Protein AF-A0A7H0HWE1-F1 (afdb_monomer)

Solvent-accessible surface area (backbone atoms only — not comparable to full-atom values): 22357 Å² total; per-residue (Å²): 143,83,80,84,80,86,72,74,84,94,65,80,86,86,80,68,97,61,88,77,63,96,69,80,88,82,83,83,86,75,91,77,90,67,99,77,67,93,77,53,64,74,59,78,66,38,88,87,56,52,72,67,27,40,51,49,53,56,51,57,67,62,49,65,90,87,62,83,87,44,52,72,58,48,37,76,73,43,105,48,54,53,68,56,48,50,47,25,55,47,51,32,40,75,64,45,35,32,48,76,50,80,43,73,48,98,84,78,51,74,43,81,45,76,48,75,41,93,58,40,69,64,54,76,78,41,68,79,84,70,81,79,71,79,77,76,85,79,79,86,81,81,90,82,87,88,89,87,91,88,89,85,89,88,89,87,88,85,91,88,89,86,91,91,88,87,87,90,87,88,87,88,86,86,88,85,84,89,86,82,83,83,83,82,82,86,77,85,79,73,83,73,81,69,78,82,75,71,78,78,76,72,64,44,64,47,89,71,93,48,73,66,50,39,51,54,27,38,52,50,59,66,48,42,34,79,81,38,75,80,44,69,70,53,72,68,52,41,65,68,46,17,46,30,45,26,26,38,46,76,46,69,44,48,74,66,59,51,50,46,68,69,61,58,89,69,67,94,78,77,89,53,48,68,60,52,48,50,48,47,50,46,74,68,52,74,72,79,68,81,78,79,77,79,76,79,59,56,78,41,62,14,92,81,73,66,49,79,37,69,47,66,91,93,52,60,45,72,67,55,47,54,51,53,67,71,74,110

Organism: NCBI:txid2768068

Structure (mmCIF, N/CA/C/O backbone):
data_AF-A0A7H0HWE1-F1
#
_entry.id   AF-A0A7H0HWE1-F1
#
loop_
_atom_site.group_PDB
_atom_site.id
_atom_site.type_symbol
_atom_site.label_atom_id
_atom_site.label_alt_id
_atom_site.label_comp_id
_atom_site.label_asym_id
_atom_site.label_entity_id
_atom_site.label_seq_id
_atom_site.pdbx_PDB_ins_code
_atom_site.Cartn_x
_atom_site.Cartn_y
_atom_site.Cartn_z
_atom_site.occupancy
_atom_site.B_iso_or_equiv
_atom_site.auth_seq_id
_atom_site.auth_comp_id
_atom_site.auth_asym_id
_atom_site.auth_atom_id
_atom_site.pdbx_PDB_model_num
ATOM 1 N N . MET A 1 1 ? -18.372 -24.878 -53.913 1.00 45.12 1 MET A N 1
ATOM 2 C CA . MET A 1 1 ? -17.752 -25.892 -53.042 1.00 45.12 1 MET A CA 1
ATOM 3 C C . MET A 1 1 ? -16.320 -25.451 -52.862 1.00 45.12 1 MET A C 1
ATOM 5 O O . MET A 1 1 ? -15.557 -25.679 -53.775 1.00 45.12 1 MET A O 1
ATOM 9 N N . ASP A 1 2 ? -16.026 -24.725 -51.788 1.00 48.94 2 ASP A N 1
ATOM 10 C CA . ASP A 1 2 ? -14.689 -24.636 -51.192 1.00 48.94 2 ASP A CA 1
ATOM 11 C C . ASP A 1 2 ? -14.876 -24.006 -49.812 1.00 48.94 2 ASP A C 1
ATOM 13 O O . ASP A 1 2 ? -15.217 -22.835 -49.651 1.00 48.94 2 ASP A O 1
ATOM 17 N N . THR A 1 3 ? -14.827 -24.880 -48.819 1.00 48.59 3 THR A N 1
ATOM 18 C CA . THR A 1 3 ? -15.144 -24.627 -47.419 1.00 48.59 3 THR A CA 1
ATOM 19 C C . THR A 1 3 ? -13.976 -23.875 -46.778 1.00 48.59 3 THR A C 1
ATOM 21 O O . THR A 1 3 ? -12.862 -24.400 -46.800 1.00 48.59 3 THR A O 1
ATOM 24 N N . PRO A 1 4 ? -14.162 -22.689 -46.170 1.00 52.72 4 PRO A N 1
ATOM 25 C CA . PRO A 1 4 ? -13.085 -22.069 -45.412 1.00 52.72 4 PRO A CA 1
ATOM 26 C C . PRO A 1 4 ? -12.818 -22.909 -44.156 1.00 52.72 4 PRO A C 1
ATOM 28 O O . PRO A 1 4 ? -13.676 -23.041 -43.283 1.00 52.72 4 PRO A O 1
ATOM 31 N N . GLN A 1 5 ? -11.629 -23.512 -44.084 1.00 52.38 5 GLN A N 1
ATOM 32 C CA . GLN A 1 5 ? -11.149 -24.216 -42.899 1.00 52.38 5 GLN A CA 1
ATOM 33 C C . GLN A 1 5 ? -11.100 -23.251 -41.710 1.00 52.38 5 GLN A C 1
ATOM 35 O O . GLN A 1 5 ? -10.282 -22.333 -41.655 1.00 52.38 5 GLN A O 1
ATOM 40 N N . ILE A 1 6 ? -11.975 -23.499 -40.736 1.00 57.66 6 ILE A N 1
ATOM 41 C CA . ILE A 1 6 ? -11.942 -22.908 -39.399 1.00 57.66 6 ILE A CA 1
ATOM 42 C C . ILE A 1 6 ? -10.789 -23.585 -38.649 1.00 57.66 6 ILE A C 1
ATOM 44 O O . ILE A 1 6 ? -10.972 -24.557 -37.920 1.00 57.66 6 ILE A O 1
ATOM 48 N N . SER A 1 7 ? -9.572 -23.105 -38.890 1.00 50.81 7 SER A N 1
ATOM 49 C CA . SER A 1 7 ? -8.398 -23.480 -38.106 1.00 50.81 7 SER A CA 1
ATOM 50 C C . SER A 1 7 ? -8.295 -22.552 -36.895 1.00 50.81 7 SER A C 1
ATOM 52 O O . SER A 1 7 ? -8.289 -21.332 -37.029 1.00 50.81 7 SER A O 1
ATOM 54 N N . ALA A 1 8 ? -8.280 -23.189 -35.725 1.00 46.31 8 ALA A N 1
ATOM 55 C CA . ALA A 1 8 ? -8.194 -22.688 -34.355 1.00 46.31 8 ALA A CA 1
ATOM 56 C C . ALA A 1 8 ? -7.603 -21.272 -34.127 1.00 46.31 8 ALA A C 1
ATOM 58 O O . ALA A 1 8 ? -6.622 -20.887 -34.767 1.00 46.31 8 ALA A O 1
ATOM 59 N N . PRO A 1 9 ? -8.111 -20.511 -33.133 1.00 49.03 9 PRO A N 1
ATOM 60 C CA . PRO A 1 9 ? -7.546 -19.213 -32.775 1.00 49.03 9 PRO A CA 1
ATOM 61 C C . PRO A 1 9 ? -6.074 -19.349 -32.355 1.00 49.03 9 PRO A C 1
ATOM 63 O O . PRO A 1 9 ? -5.734 -20.086 -31.433 1.00 4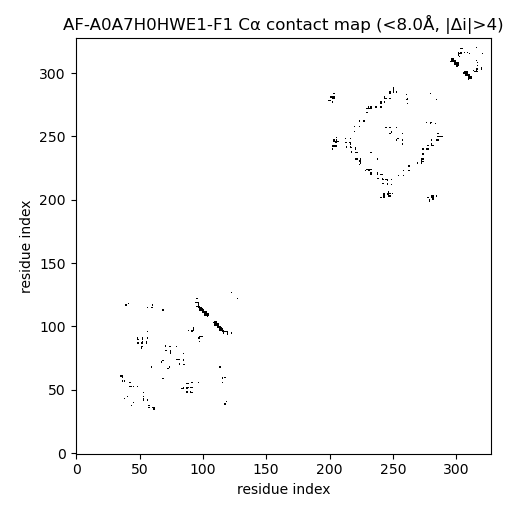9.03 9 PRO A O 1
ATOM 66 N N . SER A 1 10 ? -5.193 -18.597 -33.020 1.00 54.34 10 SER A N 1
ATOM 67 C CA . SER A 1 10 ? -3.730 -18.718 -32.913 1.00 54.34 10 SER A CA 1
ATOM 68 C C . SER A 1 10 ? -3.117 -18.268 -31.573 1.00 54.34 10 SER A C 1
ATOM 70 O O . SER A 1 10 ? -1.890 -18.242 -31.466 1.00 54.34 10 SER A O 1
ATOM 72 N N . ARG A 1 11 ? -3.891 -17.904 -30.543 1.00 49.16 11 ARG A N 1
ATOM 73 C CA . ARG A 1 11 ? -3.348 -17.568 -29.213 1.00 49.16 11 ARG A CA 1
ATOM 74 C C . ARG A 1 11 ? -4.351 -17.880 -28.106 1.00 49.16 11 ARG A C 1
ATOM 76 O O . ARG A 1 11 ? -5.432 -17.300 -28.078 1.00 49.16 11 ARG A O 1
ATOM 83 N N . ALA A 1 12 ? -3.949 -18.707 -27.142 1.00 44.78 12 ALA A N 1
ATOM 84 C CA . ALA A 1 12 ? -4.507 -18.624 -25.798 1.00 44.78 12 ALA A CA 1
ATOM 85 C C . ALA A 1 12 ? -4.135 -17.242 -25.219 1.00 44.78 12 ALA A C 1
ATOM 87 O O . ALA A 1 12 ? -2.971 -16.841 -25.334 1.00 44.78 12 ALA A O 1
ATOM 88 N N . PRO A 1 13 ? -5.074 -16.475 -24.640 1.00 46.59 13 PRO A N 1
ATOM 89 C CA . PRO A 1 13 ? -4.748 -15.205 -24.014 1.00 46.59 13 PRO A CA 1
ATOM 90 C C . PRO A 1 13 ? -4.010 -15.464 -22.698 1.00 46.59 13 PRO A C 1
ATOM 92 O O . PRO A 1 13 ? -4.596 -15.467 -21.621 1.00 46.59 13 PRO A O 1
ATOM 95 N N . SER A 1 14 ? -2.694 -15.634 -22.767 1.00 47.75 14 SER A N 1
ATOM 96 C CA . SER A 1 14 ? -1.821 -15.519 -21.600 1.00 47.75 14 SER A CA 1
ATOM 97 C C . SER A 1 14 ? -1.640 -14.035 -21.277 1.00 47.75 14 SER A C 1
ATOM 99 O O . SER A 1 14 ? -0.611 -13.435 -21.576 1.00 47.75 14 SER A O 1
ATOM 101 N N . ARG A 1 15 ? -2.674 -13.406 -20.712 1.00 49.59 15 ARG A N 1
ATOM 102 C CA . ARG A 1 15 ? -2.565 -12.099 -20.049 1.00 49.59 15 ARG A CA 1
ATOM 103 C C . ARG A 1 15 ? -2.867 -12.266 -18.567 1.00 49.59 15 ARG A C 1
ATOM 105 O O . ARG A 1 15 ? -3.893 -11.821 -18.074 1.00 49.59 15 ARG A O 1
ATOM 112 N N . VAL A 1 16 ? -1.930 -12.890 -17.865 1.00 52.09 16 VAL A N 1
ATOM 113 C CA . VAL A 1 16 ? -1.741 -12.654 -16.434 1.00 52.09 16 VAL A CA 1
ATOM 114 C C . VAL A 1 16 ? -0.273 -12.264 -16.260 1.00 52.09 16 VAL A C 1
ATOM 116 O O . VAL A 1 16 ? 0.598 -13.115 -16.442 1.00 52.09 16 VAL A O 1
ATOM 119 N N . PRO A 1 17 ? 0.042 -10.986 -15.994 1.00 46.81 17 PRO A N 1
ATOM 120 C CA . PRO A 1 17 ? 1.387 -10.585 -15.627 1.00 46.81 17 PRO A CA 1
ATOM 121 C C . PRO A 1 17 ? 1.597 -10.983 -14.166 1.00 46.81 17 PRO A C 1
ATOM 123 O O . PRO A 1 17 ? 1.181 -10.294 -13.241 1.00 46.81 17 PRO A O 1
ATOM 126 N N . GLY A 1 18 ? 2.189 -12.151 -13.963 1.00 54.19 18 GLY A N 1
ATOM 127 C CA . GLY A 1 18 ? 2.525 -12.656 -12.643 1.00 54.19 18 GLY A CA 1
ATOM 128 C C . GLY A 1 18 ? 3.202 -14.004 -12.776 1.00 54.19 18 GLY A C 1
ATOM 129 O O . GLY A 1 18 ? 2.780 -14.843 -13.569 1.00 54.19 18 GLY A O 1
ATOM 130 N N . ARG A 1 19 ? 4.283 -14.210 -12.025 1.00 50.22 19 ARG A N 1
ATOM 131 C CA . ARG A 1 19 ? 4.917 -15.518 -11.869 1.00 50.22 19 ARG A CA 1
ATOM 132 C C . ARG A 1 19 ? 3.828 -16.474 -11.380 1.00 50.22 19 ARG A C 1
ATOM 134 O O . ARG A 1 19 ? 3.399 -16.354 -10.238 1.00 50.22 19 ARG A O 1
ATOM 141 N N . VAL A 1 20 ? 3.329 -17.351 -12.251 1.00 54.62 20 VAL A N 1
ATOM 142 C CA . VAL A 1 20 ? 2.304 -18.332 -11.880 1.00 54.62 20 VAL A CA 1
ATOM 143 C C . VAL A 1 20 ? 2.974 -19.295 -10.909 1.00 54.62 20 VAL A C 1
ATOM 145 O O . VAL A 1 20 ? 3.698 -20.204 -11.310 1.00 54.62 20 VAL A O 1
ATOM 148 N N . THR A 1 21 ? 2.821 -19.043 -9.613 1.00 52.69 21 THR A N 1
ATOM 149 C CA . THR A 1 21 ? 3.137 -20.035 -8.595 1.00 52.69 21 THR A CA 1
ATOM 150 C C . THR A 1 21 ? 2.216 -21.214 -8.869 1.00 52.69 21 THR A C 1
ATOM 152 O O . THR A 1 21 ? 1.000 -21.048 -8.907 1.00 52.69 21 THR A O 1
ATOM 155 N N . ALA A 1 22 ? 2.788 -22.394 -9.117 1.00 57.69 22 ALA A N 1
ATOM 156 C CA . ALA A 1 22 ? 2.039 -23.587 -9.516 1.00 57.69 22 ALA A CA 1
ATOM 157 C C . ALA A 1 22 ? 0.960 -24.011 -8.493 1.00 57.69 22 ALA A C 1
ATOM 159 O O . ALA A 1 22 ? 0.092 -24.811 -8.823 1.00 57.69 22 ALA A O 1
ATOM 160 N N . PHE A 1 23 ? 0.990 -23.445 -7.280 1.00 62.16 23 PHE A N 1
ATOM 161 C CA . PHE A 1 23 ? 0.010 -23.616 -6.212 1.00 62.16 23 PHE A CA 1
ATOM 162 C C . PHE A 1 23 ? -0.107 -22.309 -5.407 1.00 62.16 23 PHE A C 1
ATOM 164 O O . PHE A 1 23 ? 0.892 -21.607 -5.237 1.00 62.16 23 PHE A O 1
ATOM 171 N N . GLY A 1 24 ? -1.307 -21.977 -4.916 1.00 71.94 24 GLY A N 1
ATOM 172 C CA . GLY A 1 24 ? -1.556 -20.798 -4.072 1.00 71.94 24 GLY A CA 1
ATOM 173 C C . GLY A 1 24 ? -2.849 -20.049 -4.410 1.00 71.94 24 GLY A C 1
ATOM 174 O O . GLY A 1 24 ? -3.546 -20.381 -5.368 1.00 71.94 24 GLY A O 1
ATOM 175 N N . VAL A 1 25 ? -3.178 -19.035 -3.607 1.00 76.06 25 VAL A N 1
ATOM 176 C CA . VAL A 1 25 ? -4.330 -18.152 -3.846 1.00 76.06 25 VAL A CA 1
ATOM 177 C C . VAL A 1 25 ? -3.957 -17.121 -4.910 1.00 76.06 25 VAL A C 1
ATOM 179 O O . VAL A 1 25 ? -3.015 -16.353 -4.733 1.00 76.06 25 VAL A O 1
ATOM 182 N N . VAL A 1 26 ? -4.707 -17.084 -6.012 1.00 79.75 26 VAL A N 1
ATOM 183 C CA . VAL A 1 26 ? -4.622 -15.997 -6.996 1.00 79.75 26 VAL A CA 1
ATOM 184 C C . VAL A 1 26 ? -5.611 -14.917 -6.585 1.00 79.75 26 VAL A C 1
ATOM 186 O O . VAL A 1 26 ? -6.823 -15.128 -6.614 1.00 79.75 26 VAL A O 1
ATOM 189 N N . HIS A 1 27 ? -5.098 -13.757 -6.188 1.00 75.69 27 HIS A N 1
ATOM 190 C CA . HIS A 1 27 ? -5.935 -12.622 -5.829 1.00 75.69 27 HIS A CA 1
ATOM 191 C C . HIS A 1 27 ? -6.342 -11.841 -7.080 1.00 75.69 27 HIS A C 1
ATOM 193 O O . HIS A 1 27 ? -5.500 -11.319 -7.809 1.00 75.69 27 HIS A O 1
ATOM 199 N N . VAL A 1 28 ? -7.649 -11.728 -7.310 1.00 80.94 28 VAL A N 1
ATOM 200 C CA . VAL A 1 28 ? -8.213 -10.758 -8.251 1.00 80.94 28 VAL A CA 1
ATOM 201 C C . VAL A 1 28 ? -8.646 -9.550 -7.432 1.00 80.94 28 VAL A C 1
ATOM 203 O O . VAL A 1 28 ? -9.587 -9.633 -6.647 1.00 80.94 28 VAL A O 1
ATOM 206 N N . HIS A 1 29 ? -7.925 -8.440 -7.572 1.00 80.38 29 HIS A N 1
ATOM 207 C CA . HIS A 1 29 ? -8.203 -7.222 -6.817 1.00 80.38 29 HIS A CA 1
ATOM 208 C C . HIS A 1 29 ? -9.189 -6.329 -7.575 1.00 80.38 29 HIS A C 1
ATOM 210 O O . HIS A 1 29 ? -8.951 -5.973 -8.728 1.00 80.38 29 HIS A O 1
ATOM 216 N N . ALA A 1 30 ? -10.268 -5.929 -6.904 1.00 82.00 30 ALA A N 1
ATOM 217 C CA . ALA A 1 30 ? -11.118 -4.822 -7.319 1.00 82.00 30 ALA A CA 1
ATOM 218 C C . ALA A 1 30 ? -10.878 -3.639 -6.377 1.00 82.00 30 ALA A C 1
ATOM 220 O O . ALA A 1 30 ? -10.698 -3.819 -5.171 1.00 82.00 30 ALA A O 1
ATOM 221 N N . ILE A 1 31 ? -10.858 -2.424 -6.922 1.00 82.44 31 ILE A N 1
ATOM 222 C CA . ILE A 1 31 ? -10.736 -1.220 -6.101 1.00 82.44 31 ILE A CA 1
ATOM 223 C C . ILE A 1 31 ? -12.084 -0.984 -5.420 1.00 82.44 31 ILE A C 1
ATOM 225 O O . ILE A 1 31 ? -13.088 -0.742 -6.088 1.00 82.44 31 ILE A O 1
ATOM 229 N N . HIS A 1 32 ? -12.096 -1.043 -4.092 1.00 83.81 32 HIS A N 1
ATOM 230 C CA . HIS A 1 32 ? -13.238 -0.634 -3.283 1.00 83.81 32 HIS A CA 1
ATOM 231 C C . HIS A 1 32 ? -13.068 0.835 -2.892 1.00 83.81 32 HIS A C 1
ATOM 233 O O . HIS A 1 32 ? -12.070 1.199 -2.275 1.00 83.81 32 HIS A O 1
ATOM 239 N N . THR A 1 33 ? -14.029 1.681 -3.259 1.00 85.38 33 THR A N 1
ATOM 240 C CA . THR A 1 33 ? -14.009 3.119 -2.932 1.00 85.38 33 THR A CA 1
ATOM 241 C C . THR A 1 33 ? -14.896 3.473 -1.742 1.00 85.38 33 THR A C 1
ATOM 243 O O . THR A 1 33 ? -14.721 4.528 -1.144 1.00 85.38 33 THR A O 1
ATOM 246 N N . GLU A 1 34 ? -15.830 2.597 -1.370 1.00 88.38 34 GLU A N 1
ATOM 247 C CA . GLU A 1 34 ? -16.805 2.825 -0.303 1.00 88.38 34 GLU A CA 1
ATOM 248 C C . GLU A 1 34 ? -17.045 1.544 0.506 1.00 88.38 34 GLU A C 1
ATOM 250 O O . GLU A 1 34 ? -16.809 0.438 0.017 1.00 88.38 34 GLU A O 1
ATOM 255 N N . ARG A 1 35 ? -17.554 1.700 1.739 1.00 86.25 35 ARG A N 1
ATOM 256 C CA . ARG A 1 35 ? -18.003 0.601 2.621 1.00 86.25 35 ARG A CA 1
ATOM 257 C C . ARG A 1 35 ? -16.960 -0.504 2.831 1.00 86.25 35 ARG A C 1
ATOM 259 O O . ARG A 1 35 ? -17.296 -1.686 2.850 1.00 86.25 35 ARG A O 1
ATOM 266 N N . PHE A 1 36 ? -15.706 -0.111 3.015 1.00 90.12 36 PHE A N 1
ATOM 267 C CA . PHE A 1 36 ? -14.622 -1.023 3.356 1.00 90.12 36 PHE A CA 1
ATOM 268 C C . PHE A 1 36 ? -13.945 -0.588 4.658 1.00 90.12 36 PHE A C 1
ATOM 270 O O . PHE A 1 36 ? -13.969 0.585 5.027 1.00 90.12 36 PHE A O 1
ATOM 277 N N . THR A 1 37 ? -13.329 -1.550 5.339 1.00 89.31 37 THR A N 1
ATOM 278 C CA . THR A 1 37 ? -12.516 -1.324 6.536 1.00 89.31 37 THR A CA 1
ATOM 279 C C . THR A 1 37 ? -11.102 -1.787 6.237 1.00 89.31 37 THR A C 1
ATOM 281 O O . THR A 1 37 ? -10.903 -2.882 5.710 1.00 89.31 37 THR A O 1
ATOM 284 N N . ILE A 1 38 ? -10.115 -0.952 6.557 1.00 90.38 38 ILE A N 1
ATOM 285 C CA . ILE A 1 38 ? -8.704 -1.309 6.411 1.00 90.38 38 ILE A CA 1
ATOM 286 C C . ILE A 1 38 ? -8.306 -2.142 7.624 1.00 90.38 38 ILE A C 1
ATOM 288 O O . ILE A 1 38 ? -8.315 -1.649 8.749 1.00 90.38 38 ILE A O 1
ATOM 292 N N . VAL A 1 39 ? -7.939 -3.395 7.381 1.00 91.75 39 VAL A N 1
ATOM 293 C CA . VAL A 1 39 ? -7.466 -4.322 8.410 1.00 91.75 39 VAL A CA 1
ATOM 294 C C . VAL A 1 39 ? -5.962 -4.492 8.246 1.00 91.75 39 VAL A C 1
ATOM 296 O O . VAL A 1 39 ? -5.484 -4.787 7.152 1.00 91.75 39 VAL A O 1
ATOM 299 N N . GLY A 1 40 ? -5.203 -4.299 9.323 1.00 88.50 40 GLY A N 1
ATOM 300 C CA . GLY A 1 40 ? -3.760 -4.524 9.301 1.00 88.50 40 GLY A CA 1
ATOM 301 C C . GLY A 1 40 ? -3.396 -6.010 9.338 1.00 88.50 40 GLY A C 1
ATOM 302 O O . GLY A 1 40 ? -4.084 -6.820 9.964 1.00 88.50 40 GLY A O 1
ATOM 303 N N . ASN A 1 41 ? -2.274 -6.365 8.705 1.00 92.62 41 ASN A N 1
ATOM 304 C CA . ASN A 1 41 ? -1.786 -7.747 8.664 1.00 92.62 41 ASN A CA 1
ATOM 305 C C . ASN A 1 41 ? -1.470 -8.312 10.055 1.00 92.62 41 ASN A C 1
ATOM 307 O O . ASN A 1 41 ? -1.609 -9.513 10.253 1.00 92.62 41 ASN A O 1
ATOM 311 N N . HIS A 1 42 ? -1.113 -7.461 11.023 1.00 91.31 42 HIS A N 1
ATOM 312 C CA . HIS A 1 42 ? -0.873 -7.866 12.412 1.00 91.31 42 HIS A CA 1
ATOM 313 C C . HIS A 1 42 ? -2.107 -8.504 13.057 1.00 91.31 42 HIS A C 1
ATOM 315 O O . HIS A 1 42 ? -1.963 -9.439 13.835 1.00 91.31 42 HIS A O 1
ATOM 321 N N . LEU A 1 43 ? -3.312 -8.055 12.691 1.00 92.69 43 LEU A N 1
ATOM 322 C CA . LEU A 1 43 ? -4.557 -8.689 13.116 1.00 92.69 43 LEU A CA 1
ATOM 323 C C . LEU A 1 43 ? -4.947 -9.847 12.191 1.00 92.69 43 LEU A C 1
ATOM 325 O O . LEU A 1 43 ? -5.304 -10.920 12.666 1.00 92.69 43 LEU A O 1
ATOM 329 N N . ALA A 1 44 ? -4.898 -9.635 10.872 1.00 92.88 44 ALA A N 1
ATOM 330 C CA . ALA A 1 44 ? -5.389 -10.615 9.900 1.00 92.88 44 ALA A CA 1
ATOM 331 C C . ALA A 1 44 ? -4.572 -11.920 9.874 1.00 92.88 44 ALA A C 1
ATOM 333 O O . ALA A 1 44 ? -5.103 -12.965 9.508 1.00 92.88 44 ALA A O 1
ATOM 334 N N . GLN A 1 45 ? -3.293 -11.856 10.246 1.00 92.81 45 GLN A N 1
ATOM 335 C CA . GLN A 1 45 ? -2.354 -12.981 10.238 1.00 92.81 45 GLN A CA 1
ATOM 336 C C . GLN A 1 45 ? -1.839 -13.302 11.649 1.00 92.81 45 GLN A C 1
ATOM 338 O O . GLN A 1 45 ? -0.760 -13.872 11.801 1.00 92.81 45 GLN A O 1
ATOM 343 N N . HIS A 1 46 ? -2.577 -12.904 12.689 1.00 92.69 46 HIS A N 1
ATOM 344 C CA . HIS A 1 46 ? -2.142 -13.105 14.066 1.00 92.69 46 HIS A CA 1
ATOM 345 C C . HIS A 1 46 ? -2.027 -14.600 14.398 1.00 92.69 46 HIS A C 1
ATOM 347 O O . HIS A 1 46 ? -2.996 -15.341 14.253 1.00 92.69 46 HIS A O 1
ATOM 353 N N . GLY A 1 47 ? -0.857 -15.037 14.873 1.00 92.50 47 GLY A N 1
ATOM 354 C CA . GLY A 1 47 ? -0.574 -16.459 15.111 1.00 92.50 47 GLY A CA 1
ATOM 355 C C . GLY A 1 47 ? -1.238 -17.048 16.359 1.00 92.50 47 GLY A C 1
ATOM 356 O O . GLY A 1 47 ? -1.466 -18.251 16.416 1.00 92.50 47 GLY A O 1
ATOM 357 N N . GLU A 1 48 ? -1.561 -16.211 17.348 1.00 92.62 48 GLU A N 1
ATOM 358 C CA . GLU A 1 48 ? -2.093 -16.657 18.648 1.00 92.62 48 GLU A CA 1
ATOM 359 C C . GLU A 1 48 ? -3.607 -16.428 18.804 1.00 92.62 48 GLU A C 1
ATOM 361 O O . GLU A 1 48 ? -4.210 -16.922 19.752 1.00 92.62 48 GLU A O 1
ATOM 366 N N . LEU A 1 49 ? -4.239 -15.697 17.875 1.00 94.62 49 LEU A N 1
ATOM 367 C CA . LEU A 1 49 ? -5.682 -15.451 17.919 1.00 94.62 49 LEU A CA 1
ATOM 368 C C . LEU A 1 49 ? -6.418 -16.536 17.139 1.00 94.62 49 LEU A C 1
ATOM 370 O O . LEU A 1 49 ? -5.999 -16.935 16.051 1.00 94.62 49 LEU A O 1
ATOM 374 N N . SER A 1 50 ? -7.574 -16.958 17.643 1.00 95.25 50 SER A N 1
ATOM 375 C CA . SER A 1 50 ? -8.470 -17.807 16.861 1.00 95.25 50 SER A CA 1
ATOM 376 C C . SER A 1 50 ? -9.036 -17.063 15.644 1.00 95.25 50 SER A C 1
ATOM 378 O O . SER A 1 50 ? -9.244 -15.848 15.667 1.00 95.25 50 SER A O 1
ATOM 380 N N . LEU A 1 51 ? -9.389 -17.796 14.580 1.00 94.94 51 LEU A N 1
ATOM 381 C CA . LEU A 1 51 ? -10.080 -17.212 13.418 1.00 94.94 51 LEU A CA 1
ATOM 382 C C . LEU A 1 51 ? -11.409 -16.546 13.807 1.00 94.94 51 LEU A C 1
ATOM 384 O O . LEU A 1 51 ? -11.790 -15.541 13.208 1.00 94.94 51 LEU A O 1
ATOM 388 N N . THR A 1 52 ? -12.098 -17.059 14.834 1.00 95.19 52 THR A N 1
ATOM 389 C CA . THR A 1 52 ? -13.294 -16.408 15.383 1.00 95.19 52 THR A CA 1
ATOM 390 C C . THR A 1 52 ? -12.945 -15.066 16.028 1.00 95.19 52 THR A C 1
ATOM 392 O O . THR A 1 52 ? -13.658 -14.092 15.799 1.00 95.19 52 THR A O 1
ATOM 395 N N . ALA A 1 53 ? -11.847 -14.970 16.787 1.00 95.38 53 ALA A N 1
ATOM 396 C CA . ALA A 1 53 ? -11.380 -13.702 17.349 1.00 95.38 53 ALA A CA 1
ATOM 397 C C . ALA A 1 53 ? -10.966 -12.702 16.263 1.00 95.38 53 ALA A C 1
ATOM 399 O O . ALA A 1 53 ? -11.407 -11.553 16.308 1.00 95.38 53 ALA A O 1
ATOM 400 N N . ILE A 1 54 ? -10.217 -13.138 15.246 1.00 95.75 54 ILE A N 1
ATOM 401 C CA . ILE A 1 54 ? -9.842 -12.296 14.097 1.00 95.75 54 ILE A CA 1
ATOM 402 C C . ILE A 1 54 ? -11.100 -11.794 13.377 1.00 95.75 54 ILE A C 1
ATOM 404 O O . ILE A 1 54 ? -11.252 -10.592 13.161 1.00 95.75 54 ILE A O 1
ATOM 408 N N . GLY A 1 55 ? -12.046 -12.686 13.071 1.00 95.00 55 GLY A N 1
ATOM 409 C CA . GLY A 1 55 ? -13.312 -12.329 12.428 1.00 95.00 55 GLY A CA 1
ATOM 410 C C . GLY A 1 55 ? -14.144 -11.341 13.251 1.00 95.00 55 GLY A C 1
ATOM 411 O O . GLY A 1 55 ? -14.669 -10.370 12.703 1.00 95.00 55 GLY A O 1
ATOM 412 N N . LEU A 1 56 ? -14.219 -11.530 14.573 1.00 95.38 56 LEU A N 1
ATOM 413 C CA . LEU A 1 56 ? -14.902 -10.593 15.467 1.00 95.38 56 LEU A CA 1
ATOM 414 C C . LEU A 1 56 ? -14.197 -9.237 15.531 1.00 95.38 56 LEU A C 1
ATOM 416 O O . LEU A 1 56 ? -14.877 -8.215 15.510 1.00 95.38 56 LEU A O 1
ATOM 420 N N . ALA A 1 57 ? -12.867 -9.195 15.566 1.00 94.38 57 ALA A N 1
ATOM 421 C CA . ALA A 1 57 ? -12.118 -7.942 15.566 1.00 94.38 57 ALA A CA 1
ATOM 422 C C . ALA A 1 57 ? -12.315 -7.153 14.263 1.00 94.38 57 ALA A C 1
ATOM 424 O O . ALA A 1 57 ? -12.563 -5.947 14.311 1.00 94.38 57 ALA A O 1
ATOM 425 N N . VAL A 1 58 ? -12.286 -7.832 13.111 1.00 95.19 58 VAL A N 1
ATOM 426 C CA . VAL A 1 58 ? -12.602 -7.226 11.805 1.00 95.19 58 VAL A CA 1
ATOM 427 C C . VAL A 1 58 ? -14.037 -6.707 11.786 1.00 95.19 58 VAL A C 1
ATOM 429 O O . VAL A 1 58 ? -14.286 -5.587 11.343 1.00 95.19 58 VAL A O 1
ATOM 432 N N . HIS A 1 59 ? -14.984 -7.481 12.324 1.00 94.25 59 HIS A N 1
ATOM 433 C CA . HIS A 1 59 ? -16.365 -7.033 12.424 1.00 94.25 59 HIS A CA 1
ATOM 434 C C . HIS A 1 59 ? -16.499 -5.776 13.290 1.00 94.25 59 HIS A C 1
ATOM 436 O O . HIS A 1 59 ? -17.131 -4.815 12.861 1.00 94.25 59 HIS A O 1
ATOM 442 N N . ILE A 1 60 ? -15.881 -5.754 14.472 1.00 93.38 60 ILE A N 1
ATOM 443 C CA . ILE A 1 60 ? -15.934 -4.614 15.394 1.00 93.38 60 ILE A CA 1
ATOM 444 C C . ILE A 1 60 ? -15.351 -3.352 14.742 1.00 93.38 60 ILE A C 1
ATOM 446 O O . ILE A 1 60 ? -15.962 -2.296 14.854 1.00 93.38 60 ILE A O 1
ATOM 450 N N . GLN A 1 61 ? -14.246 -3.457 13.995 1.00 92.19 61 GLN A N 1
ATOM 451 C CA . GLN A 1 61 ? -13.650 -2.320 13.272 1.00 92.19 61 GLN A CA 1
ATOM 452 C C . GLN A 1 61 ? -14.525 -1.779 12.134 1.00 92.19 61 GLN A C 1
ATOM 454 O O . GLN A 1 61 ? -14.360 -0.634 11.724 1.00 92.19 61 GLN A O 1
ATOM 459 N N . SER A 1 62 ? -15.445 -2.591 11.609 1.00 92.38 62 SER A N 1
ATOM 460 C CA . SER A 1 62 ? -16.390 -2.163 10.570 1.00 92.38 62 SER A CA 1
ATOM 461 C C . SER A 1 62 ? -17.620 -1.430 11.108 1.00 92.38 62 SER A C 1
ATOM 463 O O . SER A 1 62 ? -18.394 -0.872 10.329 1.00 92.38 62 SER A O 1
ATOM 465 N N . LEU A 1 63 ? -17.842 -1.457 12.425 1.00 92.75 63 LEU A N 1
ATOM 466 C CA . LEU A 1 63 ? -19.004 -0.834 13.046 1.00 92.75 63 LEU A CA 1
ATOM 467 C C . LEU A 1 63 ? -18.766 0.663 13.296 1.00 92.75 63 LEU A C 1
ATOM 469 O O . LEU A 1 63 ? -17.644 1.061 13.602 1.00 92.75 63 LEU A O 1
ATOM 473 N N . PRO A 1 64 ? -19.819 1.496 13.219 1.00 89.06 64 PRO A N 1
ATOM 474 C CA . PRO A 1 64 ? -19.728 2.886 13.642 1.00 89.06 64 PRO A CA 1
ATOM 475 C C . PRO A 1 64 ? -19.539 2.992 15.161 1.00 89.06 64 PRO A C 1
ATOM 477 O O . PRO A 1 64 ? -19.942 2.103 15.923 1.00 89.06 64 PRO A O 1
ATOM 480 N N . ASP A 1 65 ? -18.996 4.124 15.605 1.00 86.44 65 ASP A N 1
ATOM 481 C CA . ASP A 1 65 ? -18.85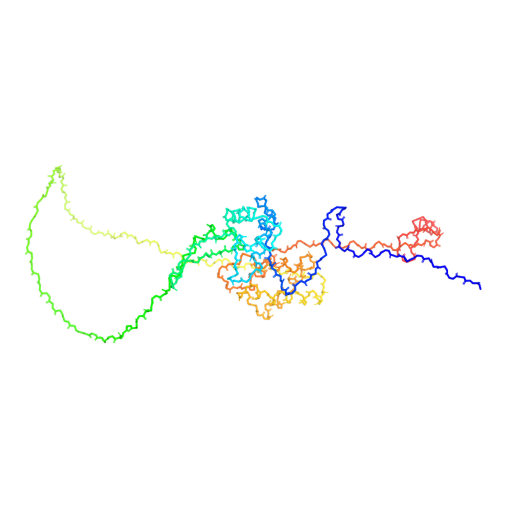0 4.432 17.025 1.00 86.44 65 ASP A CA 1
ATOM 482 C C . ASP A 1 65 ? -20.191 4.325 17.769 1.00 86.44 65 ASP A C 1
ATOM 484 O O . ASP A 1 65 ? -21.242 4.762 17.296 1.00 86.44 65 ASP A O 1
ATOM 488 N N . GLY A 1 66 ? -20.160 3.715 18.957 1.00 85.12 66 GLY A N 1
ATOM 489 C CA . GLY A 1 66 ? -21.350 3.494 19.786 1.00 85.12 66 GLY A CA 1
ATOM 490 C C . GLY A 1 66 ? -22.160 2.237 19.445 1.00 85.12 66 GLY A C 1
ATOM 491 O O . GLY A 1 66 ? -23.156 1.955 20.118 1.00 85.12 66 GLY A O 1
ATOM 492 N N . ALA A 1 67 ? -21.743 1.440 18.455 1.00 88.69 67 ALA A N 1
ATOM 493 C CA . ALA A 1 67 ? -22.372 0.152 18.184 1.00 88.69 67 ALA A CA 1
ATOM 494 C C . ALA A 1 67 ? -22.288 -0.803 19.393 1.00 88.69 67 ALA A C 1
ATOM 496 O O . ALA A 1 67 ? -21.290 -0.875 20.114 1.00 88.69 67 ALA A O 1
ATOM 497 N N . LYS A 1 68 ? -23.356 -1.579 19.617 1.00 87.38 68 LYS A N 1
ATOM 498 C CA . LYS A 1 68 ? -23.438 -2.512 20.749 1.00 87.38 68 LYS A CA 1
ATOM 499 C C . LYS A 1 68 ? -22.623 -3.776 20.475 1.00 87.38 68 LYS A C 1
ATOM 501 O O . LYS A 1 68 ? -23.086 -4.674 19.776 1.00 87.38 68 LYS A O 1
ATOM 506 N N . VAL A 1 69 ? -21.456 -3.882 21.102 1.00 88.94 69 VAL A N 1
ATOM 507 C CA . VAL A 1 69 ? -20.590 -5.071 21.050 1.00 88.94 69 VAL A CA 1
ATOM 508 C C . VAL A 1 69 ? -20.758 -5.876 22.342 1.00 88.94 69 VAL A C 1
ATOM 510 O O . VAL A 1 69 ? -20.067 -5.657 23.333 1.00 88.94 69 VAL A O 1
ATOM 513 N N . GLY A 1 70 ? -21.731 -6.789 22.356 1.00 89.81 70 GLY A N 1
ATOM 514 C CA . GLY A 1 70 ? -22.012 -7.671 23.493 1.00 89.81 70 GLY A CA 1
ATOM 515 C C . GLY A 1 70 ? -22.192 -9.120 23.052 1.00 89.81 70 GLY A C 1
ATOM 516 O O . GLY A 1 70 ? -22.568 -9.365 21.910 1.00 89.81 70 GLY A O 1
ATOM 517 N N . ILE A 1 71 ? -21.960 -10.075 23.960 1.00 92.00 71 ILE A N 1
ATOM 518 C CA . ILE A 1 71 ? -22.001 -11.519 23.650 1.00 92.00 71 ILE A CA 1
ATOM 519 C C . ILE A 1 71 ? -23.340 -11.906 23.008 1.00 92.00 71 ILE A C 1
ATOM 521 O O . ILE A 1 71 ? -23.341 -12.476 21.925 1.00 92.00 71 ILE A O 1
ATOM 525 N N . LYS A 1 72 ? -24.463 -11.502 23.619 1.00 92.00 72 LYS A N 1
ATOM 526 C CA . LYS A 1 72 ? -25.816 -11.766 23.099 1.00 92.00 72 LYS A CA 1
ATOM 527 C C . LYS A 1 72 ? -26.098 -11.082 21.757 1.00 92.00 72 LYS A C 1
ATOM 529 O O . LYS A 1 72 ? -26.784 -11.633 20.907 1.00 92.00 72 LYS A O 1
ATOM 534 N N . THR A 1 73 ? -25.579 -9.869 21.561 1.00 92.12 73 THR A N 1
ATOM 535 C CA . THR A 1 73 ? -25.756 -9.130 20.301 1.00 92.12 73 THR A CA 1
ATOM 536 C C . THR A 1 73 ? -25.005 -9.807 19.157 1.00 92.12 73 THR A C 1
ATOM 538 O O . THR A 1 73 ? -25.510 -9.883 18.042 1.00 92.12 73 THR A O 1
ATOM 541 N N . LEU A 1 74 ? -23.797 -10.304 19.433 1.00 92.50 74 LEU A N 1
ATOM 542 C CA . LEU A 1 74 ? -22.964 -10.988 18.450 1.00 92.50 74 LEU A CA 1
ATOM 543 C C . LEU A 1 74 ? -23.482 -12.406 18.164 1.00 92.50 74 LEU A C 1
ATOM 545 O O . LEU A 1 74 ? -23.526 -12.796 17.000 1.00 92.50 74 LEU A O 1
ATOM 549 N N . SER A 1 75 ? -23.938 -13.150 19.180 1.00 93.50 75 SER A N 1
ATOM 550 C CA . SER A 1 75 ? -24.492 -14.503 18.995 1.00 93.50 75 SER A CA 1
ATOM 551 C C . SER A 1 75 ? -25.804 -14.505 18.215 1.00 93.50 75 SER A C 1
ATOM 553 O O . SER A 1 75 ? -26.097 -15.464 17.514 1.00 93.50 75 SER A O 1
ATOM 555 N N . ALA A 1 76 ? -26.570 -13.413 18.269 1.00 92.44 76 ALA A N 1
ATOM 556 C CA . ALA A 1 76 ? -27.757 -13.245 17.437 1.00 92.44 76 ALA A CA 1
ATOM 557 C C . ALA A 1 76 ? -27.434 -13.035 15.944 1.00 92.44 76 ALA A C 1
ATOM 559 O O . ALA A 1 76 ? -28.306 -13.234 15.101 1.00 92.44 76 ALA A O 1
ATOM 560 N N . ARG A 1 77 ? -26.209 -12.602 15.604 1.00 90.62 77 ARG A N 1
ATOM 561 C CA . ARG A 1 77 ? -25.807 -12.249 14.230 1.00 90.62 77 ARG A CA 1
ATOM 562 C C . ARG A 1 77 ? -24.938 -13.307 13.552 1.00 90.62 77 ARG A C 1
ATOM 564 O O . ARG A 1 77 ? -25.010 -13.444 12.333 1.00 90.62 77 ARG A O 1
ATOM 571 N N . PHE A 1 78 ? -24.100 -14.009 14.307 1.00 91.06 78 PHE A N 1
ATOM 572 C CA . PHE A 1 78 ? -23.151 -14.988 13.776 1.00 91.06 78 PHE A CA 1
ATOM 573 C C . PHE A 1 78 ? -23.571 -16.418 14.126 1.00 91.06 78 PHE A C 1
ATOM 575 O O . PHE A 1 78 ? -24.129 -16.629 15.200 1.00 91.06 78 PHE A O 1
ATOM 582 N N . PRO A 1 79 ? -23.258 -17.418 13.280 1.00 91.06 79 PRO A N 1
ATOM 583 C CA . PRO A 1 79 ? -23.520 -18.831 13.563 1.00 91.06 79 PRO A CA 1
ATOM 584 C C . PRO A 1 79 ? -22.526 -19.410 14.594 1.00 91.06 79 PRO A C 1
ATOM 586 O O . PRO A 1 79 ? -22.014 -20.513 14.435 1.00 91.06 79 PRO A O 1
ATOM 589 N N . GLU A 1 80 ? -22.223 -18.656 15.651 1.00 92.38 80 GLU A N 1
ATOM 590 C CA . GLU A 1 80 ? -21.242 -18.992 16.678 1.00 92.38 80 GLU A CA 1
ATOM 591 C C . GLU A 1 80 ? -21.900 -19.027 18.059 1.00 92.38 80 GLU A C 1
ATOM 593 O O . GLU A 1 80 ? -22.771 -18.218 18.379 1.00 92.38 80 GLU A O 1
ATOM 598 N N . SER A 1 81 ? -21.471 -19.962 18.911 1.00 94.00 81 SER A N 1
ATOM 599 C CA . SER A 1 81 ? -22.024 -20.078 20.267 1.00 94.00 81 SER A CA 1
ATOM 600 C C . SER A 1 81 ? -21.646 -18.884 21.152 1.00 94.00 81 SER A C 1
ATOM 602 O O . SER A 1 81 ? -20.557 -18.319 21.022 1.00 94.00 81 SER A O 1
ATOM 604 N N . GLU A 1 82 ? -22.499 -18.553 22.131 1.00 94.69 82 GLU A N 1
ATOM 605 C CA . GLU A 1 82 ? -22.198 -17.514 23.130 1.00 94.69 82 GLU A CA 1
ATOM 606 C C . GLU A 1 82 ? -20.867 -17.772 23.847 1.00 94.69 82 GLU A C 1
ATOM 608 O O . GLU A 1 82 ? -20.088 -16.844 24.061 1.00 94.69 82 GLU A O 1
ATOM 613 N N . ALA A 1 83 ? -20.570 -19.036 24.162 1.00 94.50 83 ALA A N 1
ATOM 614 C CA . ALA A 1 83 ? -19.322 -19.435 24.803 1.00 94.50 83 ALA A CA 1
ATOM 615 C C . ALA A 1 83 ? -18.096 -19.151 23.919 1.00 94.50 83 ALA A C 1
ATOM 617 O O . ALA A 1 83 ? -17.089 -18.641 24.414 1.00 94.50 83 ALA A O 1
ATOM 618 N N . ARG A 1 84 ? -18.186 -19.429 22.611 1.00 95.38 84 ARG A N 1
ATOM 619 C CA . ARG A 1 84 ? -17.097 -19.171 21.658 1.00 95.38 84 ARG A CA 1
ATOM 620 C C . ARG A 1 84 ? -16.894 -17.679 21.422 1.00 95.38 84 ARG A C 1
ATOM 622 O O . ARG A 1 84 ? -15.758 -17.224 21.414 1.00 95.38 84 ARG A O 1
ATOM 629 N N . ILE A 1 85 ? -17.972 -16.904 21.332 1.00 94.44 85 ILE A N 1
ATOM 630 C CA . ILE A 1 85 ? -17.891 -15.439 21.254 1.00 94.44 85 ILE A CA 1
ATOM 631 C C . ILE A 1 85 ? -17.275 -14.870 22.534 1.00 94.44 85 ILE A C 1
ATOM 633 O O . ILE A 1 85 ? -16.410 -14.001 22.475 1.00 94.44 85 ILE A O 1
ATOM 637 N N . ALA A 1 86 ? -17.669 -15.375 23.704 1.00 94.75 86 ALA A N 1
ATOM 638 C CA . ALA A 1 86 ? -17.087 -14.958 24.973 1.00 94.75 86 ALA A CA 1
ATOM 639 C C . ALA A 1 86 ? -15.601 -15.332 25.092 1.00 94.75 86 ALA A C 1
ATOM 641 O O . ALA A 1 86 ? -14.847 -14.595 25.722 1.00 94.75 86 ALA A O 1
ATOM 642 N N . ALA A 1 87 ? -15.175 -16.471 24.538 1.00 96.06 87 ALA A N 1
ATOM 643 C CA . ALA A 1 87 ? -13.766 -16.861 24.456 1.00 96.06 87 ALA A CA 1
ATOM 644 C C . ALA A 1 87 ? -12.983 -15.939 23.519 1.00 96.06 87 ALA A C 1
ATOM 646 O O . ALA A 1 87 ? -12.003 -15.340 23.943 1.00 96.06 87 ALA A O 1
ATOM 647 N N . ALA A 1 88 ? -13.495 -15.715 22.313 1.00 95.50 88 ALA A N 1
ATOM 648 C CA . ALA A 1 88 ? -12.874 -14.841 21.331 1.00 95.50 88 ALA A CA 1
ATOM 649 C C . ALA A 1 88 ? -12.741 -13.389 21.831 1.00 95.50 88 ALA A C 1
ATOM 651 O O . ALA A 1 88 ? -11.698 -12.769 21.662 1.00 95.50 88 ALA A O 1
ATOM 652 N N . LEU A 1 89 ? -13.751 -12.845 22.523 1.00 94.88 89 LEU A N 1
ATOM 653 C CA . LEU A 1 89 ? -13.640 -11.518 23.147 1.00 94.88 89 LEU A CA 1
ATOM 654 C C . LEU A 1 89 ? -12.571 -11.471 24.249 1.00 94.88 89 LEU A C 1
ATOM 656 O O . LEU A 1 89 ? -11.938 -10.434 24.410 1.00 94.88 89 LEU A O 1
ATOM 660 N N . ARG A 1 90 ? -12.364 -12.566 24.994 1.00 94.94 90 ARG A N 1
ATOM 661 C CA . ARG A 1 90 ? -11.289 -12.657 25.995 1.00 94.94 90 ARG A CA 1
ATOM 662 C C . ARG A 1 90 ? -9.916 -12.717 25.336 1.00 94.94 90 ARG A C 1
ATOM 664 O O . ARG A 1 90 ? -9.028 -12.012 25.785 1.00 94.94 90 ARG A O 1
ATOM 671 N N . GLU A 1 91 ? -9.760 -13.487 24.260 1.00 95.50 91 GLU A N 1
ATOM 672 C CA . GLU A 1 91 ? -8.522 -13.514 23.466 1.00 95.50 91 GLU A CA 1
ATOM 673 C C . GLU A 1 91 ? -8.156 -12.104 22.977 1.00 95.50 91 GLU A C 1
ATOM 675 O O . GLU A 1 91 ? -7.034 -11.643 23.171 1.00 95.50 91 GLU A O 1
ATOM 680 N N . LEU A 1 92 ? -9.122 -11.363 22.426 1.00 94.81 92 LEU A N 1
ATOM 681 C CA . LEU A 1 92 ? -8.890 -9.986 21.979 1.00 94.81 92 LEU A CA 1
ATOM 682 C C . LEU A 1 92 ? -8.490 -9.037 23.116 1.00 94.81 92 LEU A C 1
ATOM 684 O O . LEU A 1 92 ? -7.723 -8.106 22.881 1.00 94.81 92 LEU A O 1
ATOM 688 N N . GLU A 1 93 ? -8.987 -9.259 24.333 1.00 94.19 93 GLU A N 1
ATOM 689 C CA . GLU A 1 93 ? -8.551 -8.516 25.520 1.00 94.19 93 GLU A CA 1
ATOM 690 C C . GLU A 1 93 ? -7.136 -8.902 25.954 1.00 94.19 93 GLU A C 1
ATOM 692 O O . GLU A 1 93 ? -6.331 -8.024 26.256 1.00 94.19 93 GLU A O 1
ATOM 697 N N . THR A 1 94 ? -6.809 -10.197 25.940 1.00 94.94 94 THR A N 1
ATOM 698 C CA . THR A 1 94 ? -5.473 -10.712 26.271 1.00 94.94 94 THR A CA 1
ATOM 699 C C . THR A 1 94 ? -4.399 -10.144 25.346 1.00 94.94 94 THR A C 1
ATOM 701 O O . THR A 1 94 ? -3.330 -9.773 25.819 1.00 94.94 94 THR A O 1
ATOM 704 N N . HIS A 1 95 ? -4.696 -10.017 24.051 1.00 92.31 95 HIS A N 1
ATOM 705 C CA . HIS A 1 95 ? -3.771 -9.464 23.054 1.00 92.31 95 HIS A CA 1
ATOM 706 C C . HIS A 1 95 ? -3.947 -7.951 22.824 1.00 92.31 95 HIS A C 1
ATOM 708 O O . HIS A 1 95 ? -3.481 -7.418 21.819 1.00 92.31 95 HIS A O 1
ATOM 714 N N . SER A 1 96 ? -4.620 -7.240 23.739 1.00 91.50 96 SER A N 1
ATOM 715 C CA . SER A 1 96 ? -4.779 -5.775 23.716 1.00 91.50 96 SER A CA 1
ATOM 716 C C . SER A 1 96 ? -5.456 -5.199 22.460 1.00 91.50 96 SER A C 1
ATOM 718 O O . SER A 1 96 ? -5.361 -4.000 22.197 1.00 91.50 96 SER A O 1
ATOM 720 N N . TYR A 1 97 ? -6.184 -6.011 21.689 1.00 91.50 97 TYR A N 1
ATOM 721 C CA . TYR A 1 97 ? -7.009 -5.544 20.567 1.00 91.50 97 TYR A CA 1
ATOM 722 C C . TYR A 1 97 ? -8.336 -4.947 21.035 1.00 91.50 97 TYR A C 1
ATOM 724 O O . TYR A 1 97 ? -8.922 -4.106 20.349 1.00 91.50 97 TYR A O 1
ATOM 732 N N . LEU A 1 98 ? -8.809 -5.360 22.210 1.00 91.44 98 LEU A N 1
ATOM 733 C CA . LEU A 1 98 ? -10.053 -4.900 22.808 1.00 91.44 98 LEU A CA 1
ATOM 734 C C . LEU A 1 98 ? -9.837 -4.554 24.282 1.00 91.44 98 LEU A C 1
ATOM 736 O O . LEU A 1 98 ? -9.116 -5.241 24.994 1.00 91.44 98 LEU A O 1
ATOM 740 N N . ARG A 1 99 ? -10.516 -3.521 24.776 1.00 89.88 99 ARG A N 1
ATOM 741 C CA . ARG A 1 99 ? -10.613 -3.232 26.209 1.00 89.88 99 ARG A CA 1
ATOM 742 C C . ARG A 1 99 ? -12.051 -2.913 26.571 1.00 89.88 99 ARG A C 1
ATOM 744 O O . ARG A 1 99 ? -12.634 -1.976 26.026 1.00 89.88 99 ARG A O 1
ATOM 751 N N . ARG A 1 100 ? -12.619 -3.656 27.520 1.00 89.75 100 ARG A N 1
ATOM 752 C CA . ARG A 1 100 ? -13.959 -3.395 28.058 1.00 89.75 100 ARG A CA 1
ATOM 753 C C . ARG A 1 100 ? -13.862 -2.920 29.500 1.00 89.75 100 ARG A C 1
ATOM 755 O O . ARG A 1 100 ? -13.175 -3.525 30.316 1.00 89.75 100 ARG A O 1
ATOM 762 N N . PHE A 1 101 ? -14.562 -1.844 29.831 1.00 85.94 101 PHE A N 1
ATOM 763 C CA . PHE A 1 101 ? -14.679 -1.361 31.206 1.00 85.94 101 PHE A CA 1
ATOM 764 C C . PHE A 1 101 ? -16.064 -0.771 31.456 1.00 85.94 101 PHE A C 1
ATOM 766 O O . PHE A 1 101 ? -16.802 -0.426 30.531 1.00 85.94 101 PHE A O 1
ATOM 773 N N . LYS A 1 102 ? -16.443 -0.702 32.732 1.00 85.12 102 LYS A N 1
ATOM 774 C CA . LYS A 1 102 ? -17.705 -0.105 33.167 1.00 85.12 102 LYS A CA 1
ATOM 775 C C . LYS A 1 102 ? -17.455 1.364 33.484 1.00 85.12 102 LYS A C 1
ATOM 777 O O . LYS A 1 102 ? -16.675 1.670 34.379 1.00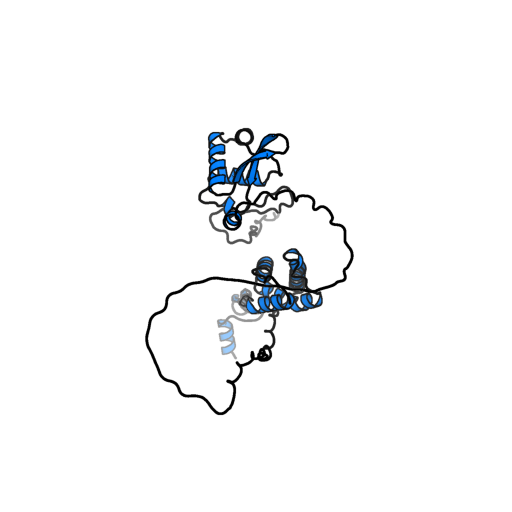 85.12 102 LYS A O 1
ATOM 782 N N . GLU A 1 103 ? -18.111 2.251 32.753 1.00 84.50 103 GLU A N 1
ATOM 783 C CA . GLU A 1 103 ? -18.045 3.695 32.958 1.00 84.50 103 GLU A CA 1
ATOM 784 C C . GLU A 1 103 ? -19.369 4.168 33.563 1.00 84.50 103 GLU A C 1
ATOM 786 O O . GLU A 1 103 ? -20.448 3.789 33.097 1.00 84.50 103 GLU A O 1
ATOM 791 N N . ARG A 1 104 ? -19.299 4.973 34.627 1.00 82.56 104 ARG A N 1
ATOM 792 C CA . ARG A 1 104 ? -20.482 5.614 35.203 1.00 82.56 104 ARG A CA 1
ATOM 793 C C . ARG A 1 104 ? -20.650 6.971 34.537 1.00 82.56 104 ARG A C 1
ATOM 795 O O . ARG A 1 104 ? -19.839 7.864 34.757 1.00 82.56 104 ARG A O 1
ATOM 802 N N . ILE A 1 105 ? -21.684 7.105 33.718 1.00 83.12 105 ILE A N 1
ATOM 803 C CA . ILE A 1 105 ? -21.956 8.357 33.011 1.00 83.12 105 ILE A CA 1
ATOM 804 C C . ILE A 1 105 ? -22.568 9.410 33.953 1.00 83.12 105 ILE A C 1
ATOM 806 O O . ILE A 1 105 ? -23.221 9.042 34.942 1.00 83.12 105 ILE A O 1
ATOM 810 N N . PRO A 1 106 ? -22.400 10.714 33.652 1.00 60.66 106 PRO A N 1
ATOM 811 C CA . PRO A 1 106 ? -23.127 11.790 34.323 1.00 60.66 106 PRO A CA 1
ATOM 812 C C . PRO A 1 106 ? -24.631 11.570 34.111 1.00 60.66 106 PRO A C 1
ATOM 814 O O . PRO A 1 106 ? -25.138 11.710 33.004 1.00 60.66 106 PRO A O 1
ATOM 817 N N . GLY A 1 107 ? -25.324 11.099 35.147 1.00 71.81 107 GLY A N 1
ATOM 818 C CA . GLY A 1 107 ? -26.676 10.529 35.039 1.00 71.81 107 GLY A CA 1
ATOM 819 C C . GLY A 1 107 ? -26.868 9.233 35.836 1.00 71.81 107 GLY A C 1
ATOM 820 O O . GLY A 1 107 ? -27.979 8.729 35.946 1.00 71.81 107 GLY A O 1
ATOM 821 N N . GLY A 1 108 ? -25.798 8.685 36.423 1.00 79.81 108 GLY A N 1
ATOM 822 C CA . GLY A 1 108 ? -25.866 7.614 37.423 1.00 79.81 108 GLY A CA 1
ATOM 823 C C . GLY A 1 108 ? -25.938 6.194 36.858 1.00 79.81 108 GLY A C 1
ATOM 824 O O . GLY A 1 108 ? -25.655 5.254 37.601 1.00 79.81 108 GLY A O 1
ATOM 825 N N . ALA A 1 109 ? -26.229 6.035 35.565 1.00 78.44 109 ALA A N 1
ATOM 826 C CA . ALA A 1 109 ? -26.204 4.747 34.880 1.00 78.44 109 ALA A CA 1
ATOM 827 C C . ALA A 1 109 ? -24.767 4.245 34.646 1.00 78.44 109 ALA A C 1
ATOM 829 O O . ALA A 1 109 ? -23.849 5.018 34.364 1.00 78.44 109 ALA A O 1
ATOM 830 N N . VAL A 1 110 ? -24.577 2.929 34.753 1.00 80.00 110 VAL A N 1
ATOM 831 C CA . VAL A 1 110 ? -23.307 2.251 34.462 1.00 80.00 110 VAL A CA 1
ATOM 832 C C . VAL A 1 110 ? -23.392 1.647 33.062 1.00 80.00 110 VAL A C 1
ATOM 834 O O . VAL A 1 110 ? -24.190 0.741 32.825 1.00 80.00 110 VAL A O 1
ATOM 837 N N . VAL A 1 111 ? -22.575 2.141 32.133 1.00 78.56 111 VAL A N 1
ATOM 838 C CA . VAL A 1 111 ? -22.528 1.683 30.737 1.00 78.56 111 VAL A CA 1
ATOM 839 C C . VAL A 1 111 ? -21.252 0.873 30.521 1.00 78.56 111 VAL A C 1
ATOM 841 O O . VAL A 1 111 ? -20.179 1.226 31.007 1.00 78.56 111 VAL A O 1
ATOM 844 N N . THR A 1 112 ? -21.358 -0.245 29.802 1.00 82.31 112 THR A N 1
ATOM 845 C CA . THR A 1 112 ? -20.170 -1.000 29.374 1.00 82.31 112 THR A CA 1
ATOM 846 C C . THR A 1 112 ? -19.603 -0.333 28.131 1.00 82.31 112 THR A C 1
ATOM 848 O O . THR A 1 112 ? -20.253 -0.338 27.085 1.00 82.31 112 THR A O 1
ATOM 851 N N . ARG A 1 113 ? -18.406 0.243 28.244 1.00 82.94 113 ARG A N 1
ATOM 852 C CA . ARG A 1 113 ? -17.688 0.848 27.124 1.00 82.94 113 ARG A CA 1
ATOM 853 C C . ARG A 1 113 ? -16.654 -0.132 26.597 1.00 82.94 113 ARG A C 1
ATOM 855 O O . ARG A 1 113 ? -15.936 -0.765 27.369 1.00 82.94 113 ARG A O 1
ATOM 862 N N . THR A 1 114 ? -16.606 -0.250 25.277 1.00 85.88 114 THR A N 1
ATOM 863 C CA . THR A 1 114 ? -15.674 -1.123 24.564 1.00 85.88 114 THR A CA 1
ATOM 864 C C . THR A 1 114 ? -14.788 -0.252 23.690 1.00 85.88 114 THR A C 1
ATOM 866 O O . THR A 1 114 ? -15.298 0.477 22.843 1.00 85.88 114 THR A O 1
ATOM 869 N N . ILE A 1 115 ? -13.480 -0.301 23.919 1.00 86.56 115 ILE A N 1
ATOM 870 C CA . ILE A 1 115 ? -12.471 0.349 23.083 1.00 86.56 115 ILE A CA 1
ATOM 871 C C . ILE A 1 115 ? -11.828 -0.733 22.221 1.00 86.56 115 ILE A C 1
ATOM 873 O O . ILE A 1 115 ? -11.353 -1.736 22.749 1.00 86.56 115 ILE A O 1
ATOM 877 N N . SER A 1 116 ? -11.828 -0.526 20.907 1.00 85.00 116 SER A N 1
ATOM 878 C CA . SER A 1 116 ? -11.101 -1.356 19.945 1.00 85.00 116 SER A CA 1
ATOM 879 C C . SER A 1 116 ? -9.817 -0.636 19.544 1.00 85.00 116 SER A C 1
ATOM 881 O O . SER A 1 116 ? -9.866 0.536 19.174 1.00 85.00 116 SER A O 1
ATOM 883 N N . TYR A 1 117 ? -8.678 -1.324 19.584 1.00 85.12 117 TYR A N 1
ATOM 884 C CA . TYR A 1 117 ? -7.385 -0.771 19.180 1.00 85.12 117 TYR A CA 1
ATOM 885 C C . TYR A 1 117 ? -7.006 -1.277 17.788 1.00 85.12 117 TYR A C 1
ATOM 887 O O . TYR A 1 117 ? -6.879 -2.478 17.562 1.00 85.12 117 TYR A O 1
ATOM 895 N N . ALA A 1 118 ? -6.799 -0.353 16.845 1.00 79.44 118 ALA A N 1
ATOM 896 C CA . ALA A 1 118 ? -6.373 -0.698 15.487 1.00 79.44 118 ALA A CA 1
ATOM 897 C C . ALA A 1 118 ? -4.937 -1.251 15.447 1.00 79.44 118 ALA A C 1
ATOM 899 O O . ALA A 1 118 ? -4.617 -2.060 14.580 1.00 79.44 118 ALA A O 1
ATOM 900 N N . ARG A 1 119 ? -4.080 -0.850 16.395 1.00 79.06 119 ARG A N 1
ATOM 901 C CA . ARG A 1 119 ? -2.738 -1.401 16.617 1.00 79.06 119 ARG A CA 1
ATOM 902 C C . ARG A 1 119 ? -2.494 -1.507 18.130 1.00 79.06 119 ARG A C 1
ATOM 904 O O . ARG A 1 119 ? -2.525 -0.475 18.793 1.00 79.06 119 ARG A O 1
ATOM 911 N N . PRO A 1 120 ? -2.268 -2.706 18.688 1.00 71.62 120 PRO A N 1
ATOM 912 C CA . PRO A 1 120 ? -2.100 -2.875 20.133 1.00 71.62 120 PRO A CA 1
ATOM 913 C C . PRO A 1 120 ? -0.745 -2.356 20.652 1.00 71.62 120 PRO A C 1
ATOM 915 O O . PRO A 1 120 ? -0.659 -1.907 21.791 1.00 71.62 120 PRO A O 1
ATOM 918 N N . GLU A 1 121 ? 0.301 -2.332 19.818 1.00 61.47 121 GLU A N 1
ATOM 919 C CA . GLU A 1 121 ? 1.660 -1.913 20.216 1.00 61.47 121 GLU A CA 1
ATOM 920 C C . GLU A 1 121 ? 1.735 -0.457 20.707 1.00 61.47 121 GLU A C 1
ATOM 922 O O . GLU A 1 121 ? 2.486 -0.151 21.630 1.00 61.47 121 GLU A O 1
ATOM 927 N N . THR A 1 122 ? 0.880 0.435 20.192 1.00 55.53 122 THR A N 1
ATOM 928 C CA . THR A 1 122 ? 0.854 1.846 20.620 1.00 55.53 122 THR A CA 1
ATOM 929 C C . THR A 1 122 ? 0.388 2.032 22.068 1.00 55.53 122 THR A C 1
ATOM 931 O O . THR A 1 122 ? 0.599 3.094 22.648 1.00 55.53 122 THR A O 1
ATOM 934 N N . VAL A 1 123 ? -0.248 1.015 22.662 1.00 54.09 123 VAL A N 1
ATOM 935 C CA . VAL A 1 123 ? -0.771 1.036 24.040 1.00 54.09 123 VAL A CA 1
ATOM 936 C C . VAL A 1 123 ? 0.281 0.573 25.059 1.00 54.09 123 VAL A C 1
ATOM 938 O O . VAL A 1 123 ? 0.156 0.869 26.243 1.00 54.09 123 VAL A O 1
ATOM 941 N N . HIS A 1 124 ? 1.335 -0.128 24.621 1.00 49.28 124 HIS A N 1
ATOM 942 C CA . HIS A 1 124 ? 2.468 -0.464 25.490 1.00 49.28 124 HIS A CA 1
ATOM 943 C C . HIS A 1 124 ? 3.453 0.707 25.643 1.00 49.28 124 HIS A C 1
ATOM 945 O O . HIS A 1 124 ? 4.052 0.848 26.705 1.00 49.28 124 HIS A O 1
ATOM 951 N N . GLU A 1 125 ? 3.577 1.578 24.634 1.00 40.12 125 GLU A N 1
ATOM 952 C CA . GLU A 1 125 ? 4.398 2.801 24.710 1.00 40.12 125 GLU A CA 1
ATOM 953 C C . GLU A 1 125 ? 3.645 3.991 25.316 1.00 40.12 125 GLU A C 1
ATOM 955 O O . GLU A 1 125 ? 4.222 4.807 26.033 1.00 40.12 125 GLU A O 1
ATOM 960 N N . SER A 1 126 ? 2.340 4.087 25.060 1.00 39.38 126 SER A N 1
ATOM 961 C CA . SER A 1 126 ? 1.487 5.108 25.663 1.00 39.38 126 SER A CA 1
ATOM 962 C C . SER A 1 126 ? 0.745 4.484 26.834 1.00 39.38 126 SER A C 1
ATOM 964 O O . SER A 1 126 ? -0.216 3.742 26.633 1.00 39.38 126 SER A O 1
ATOM 966 N N . GLY A 1 127 ? 1.181 4.792 28.059 1.00 38.34 127 GLY A N 1
ATOM 967 C CA . GLY A 1 127 ? 0.441 4.457 29.279 1.00 38.34 127 GLY A CA 1
ATOM 968 C C . GLY A 1 127 ? -1.054 4.807 29.162 1.00 38.34 127 GLY A C 1
ATOM 969 O O . GLY A 1 127 ? -1.435 5.613 28.308 1.00 38.34 127 GLY A O 1
ATOM 970 N N . PRO A 1 128 ? -1.924 4.195 29.991 1.00 43.78 128 PRO A N 1
ATOM 971 C CA . PRO A 1 128 ? -3.374 4.236 29.807 1.00 43.78 128 PRO A CA 1
ATOM 972 C C . PRO A 1 128 ? -3.855 5.669 29.537 1.00 43.78 128 PRO A C 1
ATOM 974 O O . PRO A 1 128 ? -3.460 6.563 30.289 1.00 43.78 128 PRO A O 1
ATOM 977 N N . PRO A 1 129 ? -4.697 5.906 28.507 1.00 44.09 129 PRO A N 1
ATOM 978 C CA . PRO A 1 129 ? -5.229 7.235 28.254 1.00 44.09 129 PRO A CA 1
ATOM 979 C C . PRO A 1 129 ? -5.960 7.682 29.515 1.00 44.09 129 PRO A C 1
ATOM 981 O O . PRO A 1 129 ? -6.983 7.101 29.892 1.00 44.09 129 PRO A O 1
ATOM 984 N N . GLN A 1 130 ? -5.384 8.662 30.213 1.00 48.00 130 GLN A N 1
ATOM 985 C CA . GLN A 1 130 ? -6.054 9.271 31.345 1.00 48.00 130 GLN A CA 1
ATOM 986 C C . GLN A 1 130 ? -7.334 9.913 30.806 1.00 48.00 130 GLN A C 1
ATOM 988 O O . GLN A 1 130 ? -7.284 10.572 29.762 1.00 48.00 130 GLN A O 1
ATOM 993 N N . PRO A 1 131 ? -8.487 9.715 31.467 1.00 46.44 131 PRO A N 1
ATOM 994 C CA . PRO A 1 131 ? -9.679 10.461 31.117 1.00 46.44 131 PRO A CA 1
ATOM 995 C C . PRO A 1 131 ? -9.321 11.941 31.210 1.00 46.44 131 PRO A C 1
ATOM 997 O O . PRO A 1 131 ? -8.907 12.419 32.267 1.00 46.44 131 PRO A O 1
ATOM 1000 N N . VAL A 1 132 ? -9.419 12.645 30.081 1.00 45.47 132 VAL A N 1
ATOM 1001 C CA . VAL A 1 132 ? -9.239 14.092 30.034 1.00 45.47 132 VAL A CA 1
ATOM 1002 C C . VAL A 1 132 ? -10.300 14.659 30.967 1.00 45.47 132 VAL A C 1
ATOM 1004 O O . VAL A 1 132 ? -11.493 14.617 30.662 1.00 45.47 132 VAL A O 1
ATOM 1007 N N . ARG A 1 133 ? -9.880 15.084 32.163 1.00 41.47 133 ARG A N 1
ATOM 1008 C CA . ARG A 1 133 ? -10.758 15.785 33.095 1.00 41.47 133 ARG A CA 1
ATOM 1009 C C . ARG A 1 133 ? -11.288 17.007 32.339 1.00 41.47 133 ARG A C 1
ATOM 1011 O O . ARG A 1 133 ? -10.470 17.718 31.753 1.00 41.47 133 ARG A O 1
ATOM 1018 N N . PRO A 1 134 ? -12.609 17.244 32.299 1.00 42.97 134 PRO A N 1
ATOM 1019 C CA . PRO A 1 134 ? -13.135 18.484 31.751 1.00 42.97 134 PRO A CA 1
ATOM 1020 C C . PRO A 1 134 ? -12.425 19.650 32.439 1.00 42.97 134 PRO A C 1
ATOM 1022 O O . PRO A 1 134 ? -12.362 19.681 33.669 1.00 42.97 134 PRO A O 1
ATOM 1025 N N . ALA A 1 135 ? -11.827 20.534 31.642 1.00 39.31 135 ALA A N 1
ATOM 1026 C CA . ALA A 1 135 ? -11.156 21.723 32.137 1.00 39.31 135 ALA A CA 1
ATOM 1027 C C . ALA A 1 135 ? -12.144 22.528 32.989 1.00 39.31 135 ALA A C 1
ATOM 1029 O O . ALA A 1 135 ? -13.230 22.877 32.520 1.00 39.31 135 ALA A O 1
ATOM 1030 N N . GLU A 1 136 ? -11.780 22.778 34.244 1.00 44.94 136 GLU A N 1
ATOM 1031 C CA . GLU A 1 136 ? -12.498 23.732 35.080 1.00 44.94 136 GLU A CA 1
ATOM 1032 C C . GLU A 1 136 ? -12.440 25.118 34.409 1.00 44.94 136 GLU A C 1
ATOM 1034 O O . GLU A 1 136 ? -11.388 25.488 33.872 1.00 44.94 136 GLU A O 1
ATOM 1039 N N . PRO A 1 137 ? -13.548 25.882 34.377 1.00 40.56 137 PRO A N 1
ATOM 1040 C CA . PRO A 1 137 ? -13.550 27.226 33.815 1.00 40.56 137 PRO A CA 1
ATOM 1041 C C . PRO A 1 137 ? -12.595 28.130 34.601 1.00 40.56 137 PRO A C 1
ATOM 1043 O O . PRO A 1 137 ? -12.748 28.302 35.807 1.00 40.56 137 PRO A O 1
ATOM 1046 N N . ILE A 1 138 ? -11.616 28.715 33.914 1.00 43.19 138 ILE A N 1
ATOM 1047 C CA . ILE A 1 138 ? -10.740 29.742 34.484 1.00 43.19 138 ILE A CA 1
ATOM 1048 C C . ILE A 1 138 ? -11.560 31.034 34.595 1.00 43.19 138 ILE A C 1
ATOM 1050 O O . ILE A 1 138 ? -11.989 31.583 33.577 1.00 43.19 138 ILE A O 1
ATOM 1054 N N . GLU A 1 139 ? -11.790 31.511 35.819 1.00 44.75 139 GLU A N 1
ATOM 1055 C CA . GLU A 1 139 ? -12.378 32.831 36.071 1.00 44.75 139 GLU A CA 1
ATOM 1056 C C . GLU A 1 139 ? -11.408 33.956 35.644 1.00 44.75 139 GLU A C 1
ATOM 1058 O O . GLU A 1 139 ? -10.199 33.851 35.873 1.00 44.75 139 GLU A O 1
ATOM 1063 N N . PRO A 1 140 ? -11.895 35.047 35.023 1.00 44.16 140 PRO A N 1
ATOM 1064 C CA . PRO A 1 140 ? -11.044 36.142 34.572 1.00 44.16 140 PRO A CA 1
ATOM 1065 C C . PRO A 1 140 ? -10.644 37.058 35.740 1.00 44.16 140 PRO A C 1
ATOM 1067 O O . PRO A 1 140 ? -11.485 37.709 36.358 1.00 44.16 140 PRO A O 1
ATOM 1070 N N . VAL A 1 141 ? -9.340 37.152 36.008 1.00 42.16 141 VAL A N 1
ATOM 1071 C CA . VAL A 1 141 ? -8.762 38.099 36.975 1.00 42.16 141 VAL A CA 1
ATOM 1072 C C . VAL A 1 141 ? -8.690 39.503 36.357 1.00 42.16 141 VAL A C 1
ATOM 1074 O O . VAL A 1 141 ? -8.132 39.690 35.276 1.00 42.16 141 VAL A O 1
ATOM 1077 N N . ALA A 1 142 ? -9.254 40.490 37.058 1.00 41.53 142 ALA A N 1
ATOM 1078 C CA . ALA A 1 142 ? -9.211 41.911 36.708 1.00 41.53 142 ALA A CA 1
ATOM 1079 C C . ALA A 1 142 ? -7.850 42.566 37.066 1.00 41.53 142 ALA A C 1
ATOM 1081 O O . ALA A 1 142 ? -7.205 42.140 38.026 1.00 41.53 142 ALA A O 1
ATOM 1082 N N . PRO A 1 143 ? -7.408 43.616 36.341 1.00 40.09 143 PRO A N 1
ATOM 1083 C CA . PRO A 1 143 ? -6.108 44.256 36.555 1.00 40.09 143 PRO A CA 1
ATOM 1084 C C . PRO A 1 143 ? -6.154 45.338 37.651 1.00 40.09 143 PRO A C 1
ATOM 1086 O O . PRO A 1 143 ? -7.007 46.223 37.620 1.00 40.09 143 PRO A O 1
ATOM 1089 N N . GLY A 1 144 ? -5.207 45.296 38.595 1.00 35.47 144 GLY A N 1
ATOM 1090 C CA . GLY A 1 144 ? -4.976 46.358 39.588 1.00 35.47 144 GLY A CA 1
ATOM 1091 C C . GLY A 1 144 ? -3.843 47.327 39.184 1.00 35.47 144 GLY A C 1
ATOM 1092 O O . GLY A 1 144 ? -2.976 46.922 38.405 1.00 35.47 144 GLY A O 1
ATOM 1093 N N . PRO A 1 145 ? -3.818 48.589 39.675 1.00 42.06 145 PRO A N 1
ATOM 1094 C CA . PRO A 1 145 ? -2.865 49.620 39.249 1.00 42.06 145 PRO A CA 1
ATOM 1095 C C . PRO A 1 145 ? -1.581 49.711 40.108 1.00 42.06 145 PRO A C 1
ATOM 1097 O O . PRO A 1 145 ? -1.510 49.211 41.225 1.00 42.06 145 PRO A O 1
ATOM 1100 N N . VAL A 1 146 ? -0.590 50.389 39.518 1.00 41.12 146 VAL A N 1
ATOM 1101 C CA . VAL A 1 146 ? 0.836 50.628 39.860 1.00 41.12 146 VAL A CA 1
ATOM 1102 C C . VAL A 1 146 ? 1.154 51.411 41.172 1.00 41.12 146 VAL A C 1
ATOM 1104 O O . VAL A 1 146 ? 0.248 52.012 41.744 1.00 41.12 146 VAL A O 1
ATOM 1107 N N . PRO A 1 147 ? 2.436 51.422 41.645 1.00 49.31 147 PRO A N 1
ATOM 1108 C CA . PRO A 1 147 ? 2.868 51.605 43.050 1.00 49.31 147 PRO A CA 1
ATOM 1109 C C . PRO A 1 147 ? 3.560 52.957 43.363 1.00 49.31 147 PRO A C 1
ATOM 1111 O O . PRO A 1 147 ? 3.785 53.730 42.433 1.00 49.31 147 PRO A O 1
ATOM 1114 N N . SER A 1 148 ? 3.963 53.201 44.635 1.00 40.72 148 SER A N 1
ATOM 1115 C CA . SER A 1 148 ? 5.179 53.944 45.124 1.00 40.72 148 SER A CA 1
ATOM 1116 C C . SER A 1 148 ? 5.178 54.095 46.690 1.00 40.72 148 SER A C 1
ATOM 1118 O O . SER A 1 148 ? 4.185 53.687 47.289 1.00 40.72 148 SER A O 1
ATOM 1120 N N . PRO A 1 149 ? 6.244 54.579 47.392 1.00 49.44 149 PRO A N 1
ATOM 1121 C CA . PRO A 1 149 ? 7.178 53.780 48.222 1.00 49.44 149 PRO A CA 1
ATOM 1122 C C . PRO A 1 149 ? 7.256 54.275 49.702 1.00 49.44 149 PRO A C 1
ATOM 1124 O O . PRO A 1 149 ? 6.465 55.142 50.059 1.00 49.44 149 PRO A O 1
ATOM 1127 N N . VAL A 1 150 ? 8.190 53.753 50.535 1.00 36.19 150 VAL A N 1
ATOM 1128 C CA . VAL A 1 150 ? 8.995 54.435 51.610 1.00 36.19 150 VAL A CA 1
ATOM 1129 C C . VAL A 1 150 ? 9.502 53.428 52.688 1.00 36.19 150 VAL A C 1
ATOM 1131 O O . VAL A 1 150 ? 8.701 52.732 53.303 1.00 36.19 150 VAL A O 1
ATOM 1134 N N . ASP A 1 151 ? 10.830 53.387 52.900 1.00 35.91 151 ASP A N 1
ATOM 1135 C CA . ASP A 1 151 ? 11.636 52.796 54.018 1.00 35.91 151 ASP A CA 1
ATOM 1136 C C . ASP A 1 151 ? 11.830 53.825 55.181 1.00 35.91 151 ASP A C 1
ATOM 1138 O O . ASP A 1 151 ? 11.430 54.969 54.935 1.00 35.91 151 ASP A O 1
ATOM 1142 N N . PRO A 1 152 ? 12.483 53.590 56.371 1.00 45.03 152 PRO A N 1
ATOM 1143 C CA . PRO A 1 152 ? 13.383 52.486 56.829 1.00 45.03 152 PRO A CA 1
ATOM 1144 C C . PRO A 1 152 ? 13.253 51.982 58.324 1.00 45.03 152 PRO A C 1
ATOM 1146 O O . PRO A 1 152 ? 12.502 52.548 59.113 1.00 45.03 152 PRO A O 1
ATOM 1149 N N . GLU A 1 153 ? 14.037 50.924 58.656 1.00 39.38 153 GLU A N 1
ATOM 1150 C CA . GLU A 1 153 ? 14.629 50.321 59.916 1.00 39.38 153 GLU A CA 1
ATOM 1151 C C . GLU A 1 153 ? 14.467 50.951 61.340 1.00 39.38 153 GLU A C 1
ATOM 1153 O O . GLU A 1 153 ? 14.186 52.149 61.403 1.00 39.38 153 GLU A O 1
ATOM 1158 N N . PRO A 1 154 ? 14.708 50.244 62.506 1.00 45.09 154 PRO A N 1
ATOM 1159 C CA . PRO A 1 154 ? 15.883 49.369 62.844 1.00 45.09 154 PRO A CA 1
ATOM 1160 C C . PRO A 1 154 ? 15.696 48.143 63.821 1.00 45.09 154 PRO A C 1
ATOM 1162 O O . PRO A 1 154 ? 14.625 47.923 64.385 1.00 45.09 154 PRO A O 1
ATOM 1165 N N . GLU A 1 155 ? 16.778 47.362 64.032 1.00 41.22 155 GLU A N 1
ATOM 1166 C CA . GLU A 1 155 ? 17.010 46.190 64.945 1.00 41.22 155 GLU A CA 1
ATOM 1167 C C . GLU A 1 155 ? 17.382 46.586 66.416 1.00 41.22 155 GLU A C 1
ATOM 1169 O O . GLU A 1 155 ? 17.711 47.765 66.607 1.00 41.22 155 GLU A O 1
ATOM 1174 N N . PRO A 1 156 ? 17.349 45.705 67.475 1.00 50.22 156 PRO A N 1
ATOM 1175 C CA . PRO A 1 156 ? 18.477 44.782 67.824 1.00 50.22 156 PRO A CA 1
ATOM 1176 C C . PRO A 1 156 ? 18.193 43.470 68.668 1.00 50.22 156 PRO A C 1
ATOM 1178 O O . PRO A 1 156 ? 17.108 43.285 69.211 1.00 50.22 156 PRO A O 1
ATOM 1181 N N . GLU A 1 157 ? 19.249 42.620 68.771 1.00 41.84 157 GLU A N 1
ATOM 1182 C CA . GLU A 1 157 ? 19.648 41.334 69.474 1.00 41.84 157 GLU A CA 1
ATOM 1183 C C . GLU A 1 157 ? 19.133 40.970 70.928 1.00 41.84 157 GLU A C 1
ATOM 1185 O O . GLU A 1 157 ? 18.314 41.750 71.413 1.00 41.84 157 GLU A O 1
ATOM 1190 N N . PRO A 1 158 ? 19.591 39.920 71.736 1.00 52.22 158 PRO A N 1
ATOM 1191 C CA . PRO A 1 158 ? 20.692 38.880 71.625 1.00 52.22 158 PRO A CA 1
ATOM 1192 C C . PRO A 1 158 ? 20.558 37.414 72.266 1.00 52.22 158 PRO A C 1
ATOM 1194 O O . PRO A 1 158 ? 19.729 37.197 73.142 1.00 52.22 158 PRO A O 1
ATOM 1197 N N . VAL A 1 159 ? 21.475 36.470 71.864 1.00 46.25 159 VAL A N 1
ATOM 1198 C CA . VAL A 1 159 ? 22.177 35.218 72.438 1.00 46.25 159 VAL A CA 1
ATOM 1199 C C . VAL A 1 159 ? 21.530 34.168 73.426 1.00 46.25 159 VAL A C 1
ATOM 1201 O O . VAL A 1 159 ? 20.457 34.478 73.928 1.00 46.25 159 VAL A O 1
ATOM 1204 N N . PRO A 1 160 ? 22.123 32.963 73.821 1.00 50.75 160 PRO A N 1
ATOM 1205 C CA . PRO A 1 160 ? 23.480 32.328 73.627 1.00 50.75 160 PRO A CA 1
ATOM 1206 C C . PRO A 1 160 ? 23.648 30.766 73.368 1.00 50.75 160 PRO A C 1
ATOM 1208 O O . PRO A 1 160 ? 22.719 29.976 73.477 1.00 50.75 160 PRO A O 1
ATOM 1211 N N . VAL A 1 161 ? 24.930 30.412 73.082 1.00 43.94 161 VAL A N 1
ATOM 1212 C CA . VAL A 1 161 ? 25.850 29.207 72.914 1.00 43.94 161 VAL A CA 1
ATOM 1213 C C . VAL A 1 161 ? 25.751 27.981 73.914 1.00 43.94 161 VAL A C 1
ATOM 1215 O O . VAL A 1 161 ? 24.887 28.113 74.777 1.00 43.94 161 VAL A O 1
ATOM 1218 N N . PRO A 1 162 ? 26.576 26.850 73.956 1.00 52.25 162 PRO A N 1
ATOM 1219 C CA . PRO A 1 162 ? 27.943 26.522 73.403 1.00 52.25 162 PRO A CA 1
ATOM 1220 C C . PRO A 1 162 ? 28.384 25.059 72.974 1.00 52.25 162 PRO A C 1
ATOM 1222 O O . PRO A 1 162 ? 27.817 24.063 73.400 1.00 52.25 162 PRO A O 1
ATOM 1225 N N . ALA A 1 163 ? 29.478 25.008 72.168 1.00 38.09 163 ALA A N 1
ATOM 1226 C CA . ALA A 1 163 ? 30.762 24.215 72.132 1.00 38.09 163 ALA A CA 1
ATOM 1227 C C . ALA A 1 163 ? 30.871 22.679 72.447 1.00 38.09 163 ALA A C 1
ATOM 1229 O O . ALA A 1 163 ? 30.031 22.151 73.168 1.00 38.09 163 ALA A O 1
ATOM 1230 N N . PRO A 1 164 ? 31.914 21.937 71.949 1.00 43.94 164 PRO A N 1
ATOM 1231 C CA . PRO A 1 164 ? 33.317 22.023 72.439 1.00 43.94 164 PRO A CA 1
ATOM 1232 C C . PRO A 1 164 ? 34.459 21.857 71.388 1.00 43.94 164 PRO A C 1
ATOM 1234 O O . PRO A 1 164 ? 34.255 21.347 70.289 1.00 43.94 164 PRO A O 1
ATOM 1237 N N . VAL A 1 165 ? 35.688 22.249 71.768 1.00 40.06 165 VAL A N 1
ATOM 1238 C CA . VAL A 1 165 ? 36.972 22.068 71.042 1.00 40.06 165 VAL A CA 1
ATOM 1239 C C . VAL A 1 165 ? 38.071 21.523 71.977 1.00 40.06 165 VAL A C 1
ATOM 1241 O O . VAL A 1 165 ? 38.099 21.893 73.145 1.00 40.06 165 VAL A O 1
ATOM 1244 N N . GLU A 1 166 ? 38.999 20.724 71.434 1.00 37.72 166 GLU A N 1
ATOM 1245 C CA . GLU A 1 166 ? 40.358 20.373 71.928 1.00 37.72 166 GLU A CA 1
ATOM 1246 C C . GLU A 1 166 ? 41.161 19.842 70.710 1.00 37.72 166 GLU A C 1
ATOM 1248 O O . GLU A 1 166 ? 40.555 19.209 69.850 1.00 37.72 166 GLU A O 1
ATOM 1253 N N . SER A 1 167 ? 42.479 19.973 70.490 1.00 39.34 167 SER A N 1
ATOM 1254 C CA . SER A 1 167 ? 43.628 20.635 71.138 1.00 39.34 167 SER A CA 1
ATOM 1255 C C . SER A 1 167 ? 44.852 20.507 70.186 1.00 39.34 167 SER A C 1
ATOM 1257 O O . SER A 1 167 ? 44.996 19.467 69.547 1.00 39.34 167 SER A O 1
ATOM 1259 N N . GLY A 1 168 ? 45.769 21.496 70.125 1.00 31.81 168 GLY A N 1
ATOM 1260 C CA . GLY A 1 168 ? 47.166 21.305 69.644 1.00 31.81 168 GLY A CA 1
ATOM 1261 C C . GLY A 1 168 ? 47.870 22.509 68.942 1.00 31.81 168 GLY A C 1
ATOM 1262 O O . GLY A 1 168 ? 47.285 23.018 67.992 1.00 31.81 168 GLY A O 1
ATOM 1263 N N . PRO A 1 169 ? 49.094 22.980 69.328 1.00 50.31 169 PRO A N 1
ATOM 1264 C CA . PRO A 1 169 ? 49.543 24.381 69.109 1.00 50.31 169 PRO A CA 1
ATOM 1265 C C . PRO A 1 169 ? 50.827 24.663 68.257 1.00 50.31 169 PRO A C 1
ATOM 1267 O O . PRO A 1 169 ? 51.783 23.898 68.312 1.00 50.31 169 PRO A O 1
ATOM 1270 N N . LEU A 1 170 ? 50.851 25.889 67.670 1.00 42.81 170 LEU A N 1
ATOM 1271 C CA . LEU A 1 170 ? 51.952 26.873 67.378 1.00 42.81 170 LEU A CA 1
ATOM 1272 C C . LEU A 1 170 ? 53.041 26.570 66.299 1.00 42.81 170 LEU A C 1
ATOM 1274 O O . LEU A 1 170 ? 53.315 25.396 66.076 1.00 42.81 170 LEU A O 1
ATOM 1278 N N . PRO A 1 171 ? 53.745 27.571 65.669 1.00 47.38 171 PRO A N 1
ATOM 1279 C CA . PRO A 1 171 ? 53.769 29.045 65.862 1.00 47.38 171 PRO A CA 1
ATOM 1280 C C . PRO A 1 171 ? 53.700 29.934 64.570 1.00 47.38 171 PRO A C 1
ATOM 1282 O O . PRO A 1 171 ? 53.749 29.461 63.441 1.00 47.38 171 PRO A O 1
ATOM 1285 N N . VAL A 1 172 ? 53.605 31.260 64.770 1.00 51.34 172 VAL A N 1
ATOM 1286 C CA . VAL A 1 172 ? 53.506 32.369 63.777 1.00 51.34 172 VAL A CA 1
ATOM 1287 C C . VAL A 1 172 ? 54.890 32.773 63.208 1.00 51.34 172 VAL A C 1
ATOM 1289 O O . VAL A 1 172 ? 55.882 32.615 63.923 1.00 51.34 172 VAL A O 1
ATOM 1292 N N . PRO A 1 173 ? 54.996 33.356 61.988 1.00 47.69 173 PRO A N 1
ATOM 1293 C CA . PRO A 1 173 ? 55.237 34.809 61.918 1.00 47.69 173 PRO A CA 1
ATOM 1294 C C . PRO A 1 173 ? 54.542 35.565 60.755 1.00 47.69 173 PRO A C 1
ATOM 1296 O O . PRO A 1 173 ? 54.007 34.998 59.810 1.00 47.69 173 PRO A O 1
ATOM 1299 N N . VAL A 1 174 ? 54.550 36.887 60.926 1.00 48.62 174 VAL A N 1
ATOM 1300 C CA . VAL A 1 174 ? 53.771 37.994 60.330 1.00 48.62 174 VAL A CA 1
ATOM 1301 C C . VAL A 1 174 ? 54.237 38.372 58.895 1.00 48.62 174 VAL A C 1
ATOM 1303 O O . VAL A 1 174 ? 55.384 38.081 58.556 1.00 48.62 174 VAL A O 1
ATOM 1306 N N . PRO A 1 175 ? 53.390 39.008 58.044 1.00 50.50 175 PRO A N 1
ATOM 1307 C CA . PRO A 1 175 ? 53.574 39.087 56.590 1.00 50.50 175 PRO A CA 1
ATOM 1308 C C . PRO A 1 175 ? 54.215 40.399 56.107 1.00 50.50 175 PRO A C 1
ATOM 1310 O O . PRO A 1 175 ? 54.113 41.426 56.775 1.00 50.50 175 PRO A O 1
ATOM 1313 N N . ALA A 1 176 ? 54.785 40.388 54.895 1.00 36.47 176 ALA A N 1
ATOM 1314 C CA . ALA A 1 176 ? 54.978 41.590 54.079 1.00 36.47 176 ALA A CA 1
ATOM 1315 C C . ALA A 1 176 ? 55.242 41.264 52.593 1.00 36.47 176 ALA A C 1
ATOM 1317 O O . ALA A 1 176 ? 56.041 40.386 52.284 1.00 36.47 176 ALA A O 1
ATOM 1318 N N . ALA A 1 177 ? 54.644 42.102 51.737 1.00 39.38 177 ALA A N 1
ATOM 1319 C CA . ALA A 1 177 ? 54.952 42.404 50.331 1.00 39.38 177 ALA A CA 1
ATOM 1320 C C . ALA A 1 177 ? 54.216 41.627 49.205 1.00 39.38 177 ALA A C 1
ATOM 1322 O O . ALA A 1 177 ? 54.225 40.403 49.139 1.00 39.38 177 ALA A O 1
ATOM 1323 N N . ALA A 1 178 ? 53.587 42.435 48.335 1.00 40.44 178 ALA A N 1
ATOM 1324 C CA . ALA A 1 178 ? 52.843 42.174 47.090 1.00 40.44 178 ALA A CA 1
ATOM 1325 C C . ALA A 1 178 ? 53.675 41.426 46.020 1.00 40.44 178 ALA A C 1
ATOM 1327 O O . ALA A 1 178 ? 54.897 41.407 46.130 1.00 40.44 178 ALA A O 1
ATOM 1328 N N . ASP A 1 179 ? 53.164 40.767 44.971 1.00 43.41 179 ASP A N 1
ATOM 1329 C CA . ASP A 1 179 ? 52.013 40.881 44.031 1.00 43.41 179 ASP A CA 1
ATOM 1330 C C . ASP A 1 179 ? 51.868 39.482 43.328 1.00 43.41 179 ASP A C 1
ATOM 1332 O O . ASP A 1 179 ? 52.703 38.615 43.599 1.00 43.41 179 ASP A O 1
ATOM 1336 N N . PRO A 1 180 ? 51.042 39.220 42.285 1.00 48.88 180 PRO A N 1
ATOM 1337 C CA . PRO A 1 180 ? 49.632 39.494 42.000 1.00 48.88 180 PRO A CA 1
ATOM 1338 C C . PRO A 1 180 ? 48.826 38.187 41.700 1.00 48.88 180 PRO A C 1
ATOM 1340 O O . PRO A 1 180 ? 49.333 37.067 41.747 1.00 48.88 180 PRO A O 1
ATOM 1343 N N . ALA A 1 181 ? 47.537 38.354 41.390 1.00 53.38 181 ALA A N 1
ATOM 1344 C CA . ALA A 1 181 ? 46.490 37.342 41.199 1.00 53.38 181 ALA A CA 1
ATOM 1345 C C . ALA A 1 181 ? 46.744 36.227 40.140 1.00 53.38 181 ALA A C 1
ATOM 1347 O O . ALA A 1 181 ? 47.418 36.462 39.135 1.00 53.38 181 ALA A O 1
ATOM 1348 N N . PRO A 1 182 ? 46.132 35.030 40.306 1.00 53.97 182 PRO A N 1
ATOM 1349 C CA . PRO A 1 182 ? 46.165 33.947 39.321 1.00 53.97 182 PRO A CA 1
ATOM 1350 C C . PRO A 1 182 ? 45.327 34.266 38.068 1.00 53.97 182 PRO A C 1
ATOM 1352 O O . PRO A 1 182 ? 44.264 34.879 38.146 1.00 53.97 182 PRO A O 1
ATOM 1355 N N . ALA A 1 183 ? 45.828 33.830 36.908 1.00 57.62 183 ALA A N 1
ATOM 1356 C CA . ALA A 1 183 ? 45.260 34.070 35.581 1.00 57.62 183 ALA A CA 1
ATOM 1357 C C . ALA A 1 183 ? 43.813 33.536 35.408 1.00 57.62 183 ALA A C 1
ATOM 1359 O O . ALA A 1 183 ? 43.466 32.507 35.995 1.00 57.62 183 ALA A O 1
ATOM 1360 N N . PRO A 1 184 ? 42.976 34.197 34.579 1.00 65.75 184 PRO A N 1
ATOM 1361 C CA . PRO A 1 184 ? 41.593 33.793 34.322 1.00 65.75 184 PRO A CA 1
ATOM 1362 C C . PRO A 1 184 ? 41.497 32.518 33.452 1.00 65.75 184 PRO A C 1
ATOM 1364 O O . PRO A 1 184 ? 42.426 32.214 32.699 1.00 65.75 184 PRO A O 1
ATOM 1367 N N . PRO A 1 185 ? 40.380 31.765 33.531 1.00 66.50 185 PRO A N 1
ATOM 1368 C CA . PRO A 1 185 ? 40.154 30.568 32.719 1.00 66.50 185 PRO A CA 1
ATOM 1369 C C . PRO A 1 185 ? 39.969 30.913 31.228 1.00 66.50 185 PRO A C 1
ATOM 1371 O O . PRO A 1 185 ? 39.507 32.010 30.908 1.00 66.50 185 PRO A O 1
ATOM 1374 N N . PRO A 1 186 ? 40.304 29.992 30.303 1.00 55.53 186 PRO A N 1
ATOM 1375 C CA . PRO A 1 186 ? 40.220 30.250 28.869 1.00 55.53 186 PRO A CA 1
ATOM 1376 C C . PRO A 1 186 ? 38.765 30.372 28.387 1.00 55.53 186 PRO A C 1
ATOM 1378 O O . PRO A 1 186 ? 37.908 29.557 28.731 1.00 55.53 186 PRO A O 1
ATOM 1381 N N . GLU A 1 187 ? 38.513 31.398 27.570 1.00 56.31 187 GLU A N 1
ATOM 1382 C CA . GLU A 1 187 ? 37.243 31.666 26.886 1.00 56.31 187 GLU A CA 1
ATOM 1383 C C . GLU A 1 187 ? 36.866 30.566 25.869 1.00 56.31 187 GLU A C 1
ATOM 1385 O O . GLU A 1 187 ? 37.744 29.925 25.283 1.00 56.31 187 GLU A O 1
ATOM 1390 N N . PRO A 1 188 ? 35.558 30.353 25.618 1.00 55.97 188 PRO A N 1
ATOM 1391 C CA . PRO A 1 188 ? 35.070 29.373 24.655 1.00 55.97 188 PRO A CA 1
ATOM 1392 C C . PRO A 1 188 ? 35.457 29.753 23.220 1.00 55.97 188 PRO A C 1
ATOM 1394 O O . PRO A 1 188 ? 35.063 30.797 22.700 1.00 55.97 188 PRO A O 1
ATOM 1397 N N . GLU A 1 189 ? 36.199 28.861 22.561 1.00 50.72 189 GLU A N 1
ATOM 1398 C CA . GLU A 1 189 ? 36.535 28.955 21.141 1.00 50.72 189 GLU A CA 1
ATOM 1399 C C . GLU A 1 189 ? 35.257 29.070 20.293 1.00 50.72 189 GLU A C 1
ATOM 1401 O O . GLU A 1 189 ? 34.382 28.199 20.312 1.00 50.72 189 GLU A O 1
ATOM 1406 N N . ALA A 1 190 ? 35.162 30.154 19.519 1.00 56.56 190 ALA A N 1
ATOM 1407 C CA . ALA A 1 190 ? 34.133 30.338 18.507 1.00 56.56 190 ALA A CA 1
ATOM 1408 C C . ALA A 1 190 ? 34.088 29.125 17.552 1.00 56.56 190 ALA A C 1
ATOM 1410 O O . ALA A 1 190 ? 35.144 28.592 17.191 1.00 56.56 190 ALA A O 1
ATOM 1411 N N . PRO A 1 191 ? 32.899 28.684 17.094 1.00 54.91 191 PRO A N 1
ATOM 1412 C CA . PRO A 1 191 ? 32.793 27.562 16.174 1.00 54.91 191 PRO A CA 1
ATOM 1413 C C . PRO A 1 191 ? 33.548 27.897 14.889 1.00 54.91 191 PRO A C 1
ATOM 1415 O O . PRO A 1 191 ? 33.137 28.752 14.103 1.00 54.91 191 PRO A O 1
ATOM 1418 N N . ARG A 1 192 ? 34.680 27.215 14.693 1.00 53.38 192 ARG A N 1
ATOM 1419 C CA . ARG A 1 192 ? 35.462 27.275 13.462 1.00 53.38 192 ARG A CA 1
ATOM 1420 C C . ARG A 1 192 ? 34.520 26.959 12.304 1.00 53.38 192 ARG A C 1
ATOM 1422 O O . ARG A 1 192 ? 33.880 25.907 12.291 1.00 53.38 192 ARG A O 1
ATOM 1429 N N . ALA A 1 193 ? 34.425 27.884 11.352 1.00 52.62 193 ALA A N 1
ATOM 1430 C CA . ALA A 1 193 ? 33.752 27.643 10.089 1.00 52.62 193 ALA A CA 1
ATOM 1431 C C . ALA A 1 193 ? 34.347 26.369 9.478 1.00 52.62 193 ALA A C 1
ATOM 1433 O O . ALA A 1 193 ? 35.538 26.319 9.164 1.00 52.62 193 ALA A O 1
ATOM 1434 N N . GLY A 1 194 ? 33.530 25.318 9.387 1.00 48.06 194 GLY A N 1
ATOM 1435 C CA . GLY A 1 194 ? 33.923 24.095 8.706 1.00 48.06 194 GLY A CA 1
ATOM 1436 C C . GLY A 1 194 ? 34.342 24.401 7.262 1.00 48.06 194 GLY A C 1
ATOM 1437 O O . GLY A 1 194 ? 33.916 25.419 6.704 1.00 48.06 194 GLY A O 1
ATOM 1438 N N . PRO A 1 195 ? 35.174 23.543 6.648 1.00 54.88 195 PRO A N 1
ATOM 1439 C CA . PRO A 1 195 ? 35.570 23.701 5.253 1.00 54.88 195 PRO A CA 1
ATOM 1440 C C . PRO A 1 195 ? 34.332 23.883 4.357 1.00 54.88 195 PRO A C 1
ATOM 1442 O O . PRO A 1 195 ? 33.268 23.339 4.678 1.00 54.88 195 PRO A O 1
ATOM 1445 N N . PRO A 1 196 ? 34.435 24.648 3.251 1.00 55.66 196 PRO A N 1
ATOM 1446 C CA . PRO A 1 196 ? 33.315 24.856 2.344 1.00 55.66 196 PRO A CA 1
ATOM 1447 C C . PRO A 1 196 ? 32.744 23.497 1.942 1.00 55.66 196 PRO A C 1
ATOM 1449 O O . PRO A 1 196 ? 33.470 22.632 1.452 1.00 55.66 196 PRO A O 1
ATOM 1452 N N . SER A 1 197 ? 31.450 23.306 2.222 1.00 55.09 197 SER A N 1
ATOM 1453 C CA . SER A 1 197 ? 30.705 22.103 1.858 1.00 55.09 197 SER A CA 1
ATOM 1454 C C . SER A 1 197 ? 31.038 21.743 0.419 1.00 55.09 197 SER A C 1
ATOM 1456 O O . SER A 1 197 ? 30.840 22.567 -0.476 1.00 55.09 197 SER A O 1
ATOM 1458 N N . ALA A 1 198 ? 31.520 20.516 0.207 1.00 50.69 198 ALA A N 1
ATOM 1459 C CA . ALA A 1 198 ? 31.649 19.946 -1.124 1.00 50.69 198 ALA A CA 1
ATOM 1460 C C . ALA A 1 198 ? 30.361 20.232 -1.921 1.00 50.69 198 ALA A C 1
ATOM 1462 O O . ALA A 1 198 ? 29.269 20.208 -1.326 1.00 50.69 198 ALA A O 1
ATOM 1463 N N . PRO A 1 199 ? 30.463 20.543 -3.228 1.00 56.19 199 PRO A N 1
ATOM 1464 C CA . PRO A 1 199 ? 29.283 20.746 -4.052 1.00 56.19 199 PRO A CA 1
ATOM 1465 C C . PRO A 1 199 ? 28.351 19.538 -3.885 1.00 56.19 199 PRO A C 1
ATOM 1467 O O . PRO A 1 199 ? 28.834 18.402 -3.823 1.00 56.19 199 PRO A O 1
ATOM 1470 N N . PRO A 1 200 ? 27.032 19.763 -3.734 1.00 60.75 200 PRO A N 1
ATOM 1471 C CA . PRO A 1 200 ? 26.089 18.675 -3.533 1.00 60.75 200 PRO A CA 1
ATOM 1472 C C . PRO A 1 200 ? 26.247 17.665 -4.669 1.00 60.75 200 PRO A C 1
ATOM 1474 O O . PRO A 1 200 ? 26.358 18.066 -5.829 1.00 60.75 200 PRO A O 1
ATOM 1477 N N . ALA A 1 201 ? 26.277 16.375 -4.322 1.00 61.75 201 ALA A N 1
ATOM 1478 C CA . ALA A 1 201 ? 26.373 15.303 -5.304 1.00 61.75 201 ALA A CA 1
ATOM 1479 C C . ALA A 1 201 ? 25.343 15.534 -6.426 1.00 61.75 201 ALA A C 1
ATOM 1481 O O . ALA A 1 201 ? 24.198 15.906 -6.122 1.00 61.75 201 ALA A O 1
ATOM 1482 N N . PRO A 1 202 ? 25.738 15.371 -7.702 1.00 74.62 202 PRO A N 1
ATOM 1483 C CA . PRO A 1 202 ? 24.832 15.592 -8.813 1.00 74.62 202 PRO A CA 1
ATOM 1484 C C . PRO A 1 202 ? 23.622 14.675 -8.658 1.00 74.62 202 PRO A C 1
ATOM 1486 O O . PRO A 1 202 ? 23.741 13.506 -8.284 1.00 74.62 202 PRO A O 1
ATOM 1489 N N . LEU A 1 203 ? 22.443 15.240 -8.902 1.00 80.44 203 LEU A N 1
ATOM 1490 C CA . LEU A 1 203 ? 21.217 14.461 -8.909 1.00 80.44 203 LEU A CA 1
ATOM 1491 C C . LEU A 1 203 ? 21.292 13.425 -10.037 1.00 80.44 203 LEU A C 1
ATOM 1493 O O . LEU A 1 203 ? 21.835 13.735 -11.097 1.00 80.44 203 LEU A O 1
ATOM 1497 N N . PRO A 1 204 ? 20.758 12.209 -9.834 1.00 82.12 204 PRO A N 1
ATOM 1498 C CA . PRO A 1 204 ? 20.705 11.234 -10.907 1.00 82.12 204 PRO A CA 1
ATOM 1499 C C . PRO A 1 204 ? 19.847 11.786 -12.049 1.00 82.12 204 PRO A C 1
ATOM 1501 O O . PRO A 1 204 ? 18.786 12.357 -11.814 1.00 82.12 204 PRO A O 1
ATOM 1504 N N . GLU A 1 205 ? 20.296 11.613 -13.284 1.00 84.12 205 GLU A N 1
ATOM 1505 C CA . GLU A 1 205 ? 19.530 11.991 -14.469 1.00 84.12 205 GLU A CA 1
ATOM 1506 C C . GLU A 1 205 ? 19.071 10.731 -15.208 1.00 84.12 205 GLU A C 1
ATOM 1508 O O . GLU A 1 205 ? 19.776 9.713 -15.179 1.00 84.12 205 GLU A O 1
ATOM 1513 N N . PRO A 1 206 ? 17.871 10.753 -15.815 1.00 82.50 206 PRO A N 1
ATOM 1514 C CA . PRO A 1 206 ? 17.399 9.635 -16.608 1.00 82.50 206 PRO A CA 1
ATOM 1515 C C . PRO A 1 206 ? 18.224 9.535 -17.894 1.00 82.50 206 PRO A C 1
ATOM 1517 O O . PRO A 1 206 ? 18.566 10.549 -18.502 1.00 82.50 206 PRO A O 1
ATOM 1520 N N . VAL A 1 207 ? 18.530 8.311 -18.316 1.00 82.31 207 VAL A N 1
ATOM 1521 C CA . VAL A 1 207 ? 19.313 8.054 -19.533 1.00 82.31 207 VAL A CA 1
ATOM 1522 C C . VAL A 1 207 ? 18.440 8.277 -20.764 1.00 82.31 207 VAL A C 1
ATOM 1524 O O . VAL A 1 207 ? 18.868 8.911 -21.729 1.00 82.31 207 VAL A O 1
ATOM 1527 N N . ALA A 1 208 ? 17.199 7.789 -20.725 1.00 82.44 208 ALA A N 1
ATOM 1528 C CA . ALA A 1 208 ? 16.210 8.027 -21.767 1.00 82.44 208 ALA A CA 1
ATOM 1529 C C . ALA A 1 208 ? 15.239 9.149 -21.375 1.00 82.44 208 ALA A C 1
ATOM 1531 O O . ALA A 1 208 ? 14.561 9.076 -20.346 1.00 82.44 208 ALA A O 1
ATOM 1532 N N . TYR A 1 209 ? 15.114 10.159 -22.241 1.00 86.06 209 TYR A N 1
ATOM 1533 C CA . TYR A 1 209 ? 14.075 11.176 -22.103 1.00 86.06 209 TYR A CA 1
ATOM 1534 C C . TYR A 1 209 ? 12.697 10.566 -22.378 1.00 86.06 209 TYR A C 1
ATOM 1536 O O . TYR A 1 209 ? 12.432 10.061 -23.468 1.00 86.06 209 TYR A O 1
ATOM 1544 N N . ASP A 1 210 ? 11.815 10.646 -21.387 1.00 86.88 210 ASP A N 1
ATOM 1545 C CA . ASP A 1 210 ? 10.445 10.148 -21.455 1.00 86.88 210 ASP A CA 1
ATOM 1546 C C . ASP A 1 210 ? 9.507 11.183 -20.799 1.00 86.88 210 ASP A C 1
ATOM 1548 O O . ASP A 1 210 ? 9.565 11.385 -19.577 1.00 86.88 210 ASP A O 1
ATOM 1552 N N . PRO A 1 211 ? 8.663 11.882 -21.583 1.00 87.69 211 PRO A N 1
ATOM 1553 C CA . PRO A 1 211 ? 7.812 12.950 -21.067 1.00 87.69 211 PRO A CA 1
ATOM 1554 C C . PRO A 1 211 ? 6.719 12.439 -20.120 1.00 87.69 211 PRO A C 1
ATOM 1556 O O . PRO A 1 211 ? 6.304 13.174 -19.219 1.00 87.69 211 PRO A O 1
ATOM 1559 N N . ASP A 1 212 ? 6.264 11.193 -20.270 1.00 89.19 212 ASP A N 1
ATOM 1560 C CA . ASP A 1 212 ? 5.253 10.615 -19.386 1.00 89.19 212 ASP A CA 1
ATOM 1561 C C . ASP A 1 212 ? 5.867 10.265 -18.029 1.00 89.19 212 ASP A C 1
ATOM 1563 O O . ASP A 1 212 ? 5.289 10.589 -16.986 1.00 89.19 212 ASP A O 1
ATOM 1567 N N . ARG A 1 213 ? 7.093 9.727 -18.020 1.00 91.06 213 ARG A N 1
ATOM 1568 C CA . ARG A 1 213 ? 7.858 9.486 -16.784 1.00 91.06 213 ARG A CA 1
ATOM 1569 C C . ARG A 1 213 ? 8.128 10.774 -16.014 1.00 91.06 213 ARG A C 1
ATOM 1571 O O . ARG A 1 213 ? 7.953 10.808 -14.797 1.00 91.06 213 ARG A O 1
ATOM 1578 N N . LEU A 1 214 ? 8.494 11.850 -16.713 1.00 91.56 214 LEU A N 1
ATOM 1579 C CA . LEU A 1 214 ? 8.687 13.171 -16.106 1.00 91.56 214 LEU A CA 1
ATOM 1580 C C . LEU A 1 214 ? 7.379 13.732 -15.523 1.00 91.56 214 LEU A C 1
ATOM 1582 O O . LEU A 1 214 ? 7.389 14.319 -14.439 1.00 91.56 214 LEU A O 1
ATOM 1586 N N . ARG A 1 215 ? 6.237 13.511 -16.189 1.00 92.44 215 ARG A N 1
ATOM 1587 C CA . ARG A 1 215 ? 4.916 13.917 -15.677 1.00 92.44 215 ARG A CA 1
ATOM 1588 C C . ARG A 1 215 ? 4.552 13.168 -14.394 1.00 92.44 215 ARG A C 1
ATOM 1590 O O . ARG A 1 215 ? 4.118 13.798 -13.430 1.00 92.44 215 ARG A O 1
ATOM 1597 N N . VAL A 1 216 ? 4.766 11.851 -14.360 1.00 91.94 216 VAL A N 1
ATOM 1598 C CA . VA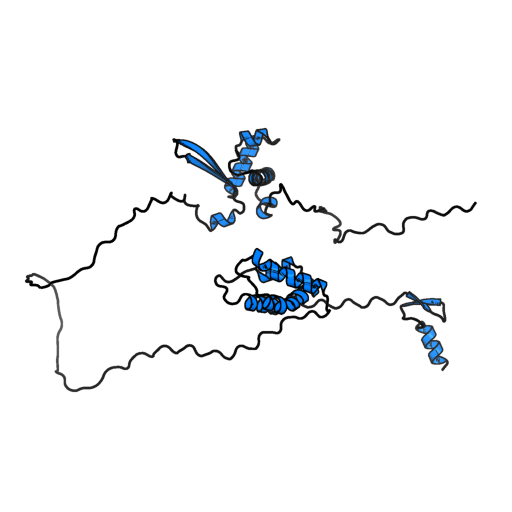L A 1 216 ? 4.541 11.019 -13.163 1.00 91.94 216 VAL A CA 1
ATOM 1599 C C . VAL A 1 216 ? 5.458 11.458 -12.017 1.00 91.94 216 VAL A C 1
ATOM 1601 O O . VAL A 1 216 ? 4.986 11.648 -10.897 1.00 91.94 216 VAL A O 1
ATOM 1604 N N . ALA A 1 217 ? 6.740 11.697 -12.300 1.00 92.38 217 ALA A N 1
ATOM 1605 C CA . ALA A 1 217 ? 7.723 12.166 -11.326 1.00 92.38 217 ALA A CA 1
ATOM 1606 C C . ALA A 1 217 ? 7.343 13.520 -10.694 1.00 92.38 217 ALA A C 1
ATOM 1608 O O . ALA A 1 217 ? 7.348 13.661 -9.469 1.00 92.38 217 ALA A O 1
ATOM 1609 N N . SER A 1 218 ? 6.944 14.499 -11.510 1.00 93.94 218 SER A N 1
ATOM 1610 C CA . SER A 1 218 ? 6.473 15.806 -11.027 1.00 93.94 218 SER A CA 1
ATOM 1611 C C . SER A 1 218 ? 5.175 15.690 -10.216 1.00 93.94 218 SER A C 1
ATOM 1613 O O . SER A 1 218 ? 5.038 16.297 -9.149 1.00 93.94 218 SER A O 1
ATOM 1615 N N . GLY A 1 219 ? 4.240 14.845 -10.667 1.00 93.31 219 GLY A N 1
ATOM 1616 C CA . GLY A 1 219 ? 2.999 14.553 -9.950 1.00 93.31 219 GLY A CA 1
ATOM 1617 C C . GLY A 1 219 ? 3.240 13.939 -8.568 1.00 93.31 219 GLY A C 1
ATOM 1618 O O . GLY A 1 219 ? 2.581 14.330 -7.602 1.00 93.31 219 GLY A O 1
ATOM 1619 N N . LEU A 1 220 ? 4.220 13.037 -8.457 1.00 93.75 220 LEU A N 1
ATOM 1620 C CA . LEU A 1 220 ? 4.632 12.426 -7.192 1.00 93.75 220 LEU A CA 1
ATOM 1621 C C . LEU A 1 220 ? 5.189 13.470 -6.222 1.00 93.75 220 LEU A C 1
ATOM 1623 O O . LEU A 1 220 ? 4.721 13.542 -5.089 1.00 93.75 220 LEU A O 1
ATOM 1627 N N . LEU A 1 221 ? 6.119 14.322 -6.670 1.00 94.06 221 LEU A N 1
ATOM 1628 C CA . LEU A 1 221 ? 6.690 15.398 -5.847 1.00 94.06 221 LEU A CA 1
ATOM 1629 C C . LEU A 1 221 ? 5.615 16.372 -5.358 1.00 94.06 221 LEU A C 1
ATOM 1631 O O . LEU A 1 221 ? 5.596 16.746 -4.187 1.00 94.06 221 LEU A O 1
ATOM 1635 N N . CYS A 1 222 ? 4.672 16.732 -6.231 1.00 93.88 222 CYS A N 1
ATOM 1636 C CA . CYS A 1 222 ? 3.519 17.539 -5.852 1.00 93.88 222 CYS A CA 1
ATOM 1637 C C . CYS A 1 222 ? 2.659 16.843 -4.787 1.00 93.88 222 CYS A C 1
ATOM 1639 O O . CYS A 1 222 ? 2.140 17.506 -3.889 1.00 93.88 222 CYS A O 1
ATOM 1641 N N . ALA A 1 223 ? 2.474 15.526 -4.887 1.00 91.69 223 ALA A N 1
ATOM 1642 C CA . ALA A 1 223 ? 1.622 14.768 -3.980 1.00 91.69 223 ALA A CA 1
ATOM 1643 C C . ALA A 1 223 ? 2.209 14.595 -2.570 1.00 91.69 223 ALA A C 1
ATOM 1645 O O . ALA A 1 223 ? 1.412 14.420 -1.651 1.00 91.69 223 ALA A O 1
ATOM 1646 N N . LEU A 1 224 ? 3.532 14.728 -2.380 1.00 92.38 224 LEU A N 1
ATOM 1647 C CA . LEU A 1 224 ? 4.206 14.553 -1.079 1.00 92.38 224 LEU A CA 1
ATOM 1648 C C . LEU A 1 224 ? 3.614 15.419 0.040 1.00 92.38 224 LEU A C 1
ATOM 1650 O O . LEU A 1 224 ? 3.523 14.975 1.180 1.00 92.38 224 LEU A O 1
ATOM 1654 N N . ARG A 1 225 ? 3.131 16.624 -0.288 1.00 90.50 225 ARG A N 1
ATOM 1655 C CA . ARG A 1 225 ? 2.477 17.521 0.681 1.00 90.50 225 ARG A CA 1
ATOM 1656 C C . ARG A 1 225 ? 1.203 16.945 1.313 1.00 90.50 225 ARG A C 1
ATOM 1658 O O . ARG A 1 225 ? 0.746 17.462 2.324 1.00 90.50 225 ARG A O 1
ATOM 1665 N N . ARG A 1 226 ? 0.580 15.944 0.674 1.00 88.12 226 ARG A N 1
ATOM 1666 C CA . ARG A 1 226 ? -0.599 15.247 1.212 1.00 88.12 226 ARG A CA 1
ATOM 1667 C C . ARG A 1 226 ? -0.212 14.201 2.254 1.00 88.12 226 ARG A C 1
ATOM 1669 O O . ARG A 1 226 ? -1.034 13.899 3.108 1.00 88.12 226 ARG A O 1
ATOM 1676 N N . ASP A 1 227 ? 1.009 13.676 2.170 1.00 85.25 227 ASP A N 1
ATOM 1677 C CA . ASP A 1 227 ? 1.527 12.670 3.097 1.00 85.25 227 ASP A CA 1
ATOM 1678 C C . ASP A 1 227 ? 2.175 13.333 4.325 1.00 85.25 227 ASP A C 1
ATOM 1680 O O . ASP A 1 227 ? 1.992 12.869 5.446 1.00 85.25 227 ASP A O 1
ATOM 1684 N N . ASP A 1 228 ? 2.893 14.448 4.132 1.00 84.31 228 ASP A N 1
ATOM 1685 C CA . ASP A 1 228 ? 3.419 15.289 5.214 1.00 84.31 228 ASP A CA 1
ATOM 1686 C C . ASP A 1 228 ? 3.354 16.770 4.805 1.00 84.31 228 ASP A C 1
ATOM 1688 O O . ASP A 1 228 ? 4.002 17.204 3.846 1.00 84.31 228 ASP A O 1
ATOM 1692 N N . ALA A 1 229 ? 2.592 17.569 5.557 1.00 84.88 229 ALA A N 1
ATOM 1693 C CA . ALA A 1 229 ? 2.404 18.997 5.293 1.00 84.88 229 ALA A CA 1
ATOM 1694 C C . ALA A 1 229 ? 3.708 19.816 5.381 1.00 84.88 229 ALA A C 1
ATOM 1696 O O . ALA A 1 229 ? 3.758 20.944 4.896 1.00 84.88 229 ALA A O 1
ATOM 1697 N N . ARG A 1 230 ? 4.779 19.271 5.971 1.00 87.38 230 ARG A N 1
ATOM 1698 C CA . ARG A 1 230 ? 6.100 19.915 6.043 1.00 87.38 230 ARG A CA 1
ATOM 1699 C C . ARG A 1 230 ? 6.889 19.796 4.735 1.00 87.38 230 ARG A C 1
ATOM 1701 O O . ARG A 1 230 ? 7.880 20.502 4.559 1.00 87.38 230 ARG A O 1
ATOM 1708 N N . LEU A 1 231 ? 6.465 18.935 3.805 1.00 88.62 231 LEU A N 1
ATOM 1709 C CA . LEU A 1 231 ? 7.066 18.760 2.477 1.00 88.62 231 LEU A CA 1
ATOM 1710 C C . LEU A 1 231 ? 6.399 19.658 1.425 1.00 88.62 231 LEU A C 1
ATOM 1712 O O . LEU A 1 231 ? 6.031 19.215 0.336 1.00 88.62 231 LEU A O 1
ATOM 1716 N N . LEU A 1 232 ? 6.238 20.940 1.748 1.00 88.75 232 LEU A N 1
ATOM 1717 C CA . LEU A 1 232 ? 5.814 21.939 0.773 1.00 88.75 232 LEU A CA 1
ATOM 1718 C C . LEU A 1 232 ? 7.011 22.334 -0.091 1.00 88.75 232 LEU A C 1
ATOM 1720 O O . LEU A 1 232 ? 7.999 22.871 0.405 1.00 88.75 232 LEU A O 1
ATOM 1724 N N . LEU A 1 233 ? 6.909 22.040 -1.384 1.00 91.38 233 LEU A N 1
ATOM 1725 C CA . LEU A 1 233 ? 7.917 22.360 -2.388 1.00 91.38 233 LEU A CA 1
ATOM 1726 C C . LEU A 1 233 ? 7.393 23.472 -3.293 1.00 91.38 233 LEU A C 1
ATOM 1728 O O . LEU A 1 233 ? 6.240 23.439 -3.729 1.00 91.38 233 LEU A O 1
ATOM 1732 N N . SER A 1 234 ? 8.253 24.434 -3.603 1.00 92.19 234 SER A N 1
ATOM 1733 C CA . SER A 1 234 ? 7.998 25.420 -4.649 1.00 92.19 234 SER A CA 1
ATOM 1734 C C . SER A 1 234 ? 8.021 24.769 -6.033 1.00 92.19 234 SER A C 1
ATOM 1736 O O . SER A 1 234 ? 8.630 23.719 -6.250 1.00 92.19 234 SER A O 1
ATOM 1738 N N . GLU A 1 235 ? 7.401 25.423 -7.014 1.00 92.38 235 GLU A N 1
ATOM 1739 C CA . GLU A 1 235 ? 7.402 24.937 -8.397 1.00 92.38 235 GLU A CA 1
ATOM 1740 C C . GLU A 1 235 ? 8.825 24.778 -8.957 1.00 92.38 235 GLU A C 1
ATOM 1742 O O . GLU A 1 235 ? 9.127 23.807 -9.653 1.00 92.38 235 GLU A O 1
ATOM 1747 N N . HIS A 1 236 ? 9.724 25.700 -8.606 1.00 93.00 236 HIS A N 1
ATOM 1748 C CA . HIS A 1 236 ? 11.123 25.631 -9.009 1.00 93.00 236 HIS A CA 1
ATOM 1749 C C . HIS A 1 236 ? 11.824 24.392 -8.430 1.00 93.00 236 HIS A C 1
ATOM 1751 O O . HIS A 1 236 ? 12.534 23.686 -9.148 1.00 93.00 236 HIS A O 1
ATOM 1757 N N . GLU A 1 237 ? 11.586 24.078 -7.155 1.00 92.69 237 GLU A N 1
ATOM 1758 C CA . GLU A 1 237 ? 12.147 22.886 -6.510 1.00 92.69 237 GLU A CA 1
ATOM 1759 C C . GLU A 1 237 ? 11.596 21.595 -7.118 1.00 92.69 237 GLU A C 1
ATOM 1761 O O . GLU A 1 237 ? 12.361 20.657 -7.344 1.00 92.69 237 GLU A O 1
ATOM 1766 N N . VAL A 1 238 ? 10.303 21.553 -7.456 1.00 93.69 238 VAL A N 1
ATOM 1767 C CA . VAL A 1 238 ? 9.704 20.405 -8.154 1.00 93.69 238 VAL A CA 1
ATOM 1768 C C . VAL A 1 238 ? 10.362 20.206 -9.518 1.00 93.69 238 VAL A C 1
ATOM 1770 O O . VAL A 1 238 ? 10.808 19.097 -9.817 1.00 93.69 238 VAL A O 1
ATOM 1773 N N . ARG A 1 239 ? 10.503 21.265 -10.326 1.00 92.62 239 ARG A N 1
ATOM 1774 C CA . ARG A 1 239 ? 11.180 21.187 -11.635 1.00 92.62 239 ARG A CA 1
ATOM 1775 C C . ARG A 1 239 ? 12.622 20.697 -11.501 1.00 92.62 239 ARG A C 1
ATOM 1777 O O . ARG A 1 239 ? 13.047 19.857 -12.287 1.00 92.62 239 ARG A O 1
ATOM 1784 N N . ARG A 1 240 ? 13.346 21.158 -10.476 1.00 93.06 240 ARG A N 1
ATOM 1785 C CA . ARG A 1 240 ? 14.728 20.743 -10.192 1.00 93.06 240 ARG A CA 1
ATOM 1786 C C . ARG A 1 240 ? 14.847 19.268 -9.788 1.00 93.06 240 ARG A C 1
ATOM 1788 O O . ARG A 1 240 ? 15.817 18.622 -10.160 1.00 93.06 240 ARG A O 1
ATOM 1795 N N . LEU A 1 241 ? 13.902 18.738 -9.010 1.00 93.50 241 LEU A N 1
ATOM 1796 C CA . LEU A 1 241 ? 13.953 17.362 -8.488 1.00 93.50 241 LEU A CA 1
ATOM 1797 C C . LEU A 1 241 ? 13.317 16.323 -9.426 1.00 93.50 241 LEU A C 1
ATOM 1799 O O . LEU A 1 241 ? 13.581 15.130 -9.286 1.00 93.50 241 LEU A O 1
ATOM 1803 N N . THR A 1 242 ? 12.492 16.756 -10.381 1.00 94.81 242 THR A N 1
ATOM 1804 C CA . THR A 1 242 ? 11.761 15.864 -11.298 1.00 94.81 242 THR A CA 1
ATOM 1805 C C . THR A 1 242 ? 12.673 14.898 -12.070 1.00 94.81 242 THR A C 1
ATOM 1807 O O . THR A 1 242 ? 12.350 13.708 -12.092 1.00 94.81 242 THR A O 1
ATOM 1810 N N . PRO A 1 243 ? 13.818 15.322 -12.649 1.00 92.75 243 PRO A N 1
ATOM 1811 C CA . PRO A 1 243 ? 14.716 14.399 -13.350 1.00 92.75 243 PRO A CA 1
ATOM 1812 C C . PRO A 1 243 ? 15.260 13.299 -12.432 1.00 92.75 243 PRO A C 1
ATOM 1814 O O . PRO A 1 243 ? 15.292 12.137 -12.819 1.00 92.75 243 PRO A O 1
ATOM 1817 N N . ALA A 1 244 ? 15.580 13.640 -11.183 1.00 91.94 244 ALA A N 1
ATOM 1818 C CA . ALA A 1 244 ? 16.080 12.688 -10.195 1.00 91.94 244 ALA A CA 1
ATOM 1819 C C . ALA A 1 244 ? 15.071 11.592 -9.866 1.00 91.94 244 ALA A C 1
ATOM 1821 O O . ALA A 1 244 ? 15.414 10.412 -9.805 1.00 91.94 244 ALA A O 1
ATOM 1822 N N . VAL A 1 245 ? 13.804 11.969 -9.714 1.00 93.88 245 VAL A N 1
ATOM 1823 C CA . VAL A 1 245 ? 12.720 11.004 -9.520 1.00 93.88 245 VAL A CA 1
ATOM 1824 C C . VAL A 1 245 ? 12.488 10.184 -10.792 1.00 93.88 245 VAL A C 1
ATOM 1826 O O . VAL A 1 245 ? 12.300 8.974 -10.708 1.00 93.88 245 VAL A O 1
ATOM 1829 N N . ALA A 1 246 ? 12.560 10.790 -11.979 1.00 92.44 246 ALA A N 1
ATOM 1830 C CA . ALA A 1 246 ? 12.442 10.055 -13.239 1.00 92.44 246 ALA A CA 1
ATOM 1831 C C . ALA A 1 246 ? 13.571 9.026 -13.425 1.00 92.44 246 ALA A C 1
ATOM 1833 O O . ALA A 1 246 ? 13.309 7.924 -13.903 1.00 92.44 246 ALA A O 1
ATOM 1834 N N . ALA A 1 247 ? 14.790 9.338 -12.981 1.00 91.19 247 ALA A N 1
ATOM 1835 C CA . ALA A 1 247 ? 15.909 8.402 -12.973 1.00 91.19 247 ALA A CA 1
ATOM 1836 C C . ALA A 1 247 ? 15.678 7.222 -12.015 1.00 91.19 247 ALA A C 1
ATOM 1838 O O . ALA A 1 247 ? 16.103 6.109 -12.304 1.00 91.19 247 ALA A O 1
ATOM 1839 N N . TRP A 1 248 ? 14.987 7.429 -10.889 1.00 93.19 248 TRP A N 1
ATOM 1840 C CA . TRP A 1 248 ? 14.563 6.333 -10.008 1.00 93.19 248 TRP A CA 1
ATOM 1841 C C . TRP A 1 248 ? 13.505 5.447 -10.672 1.00 93.19 248 TRP A C 1
ATOM 1843 O O . TRP A 1 248 ? 13.619 4.224 -10.627 1.00 93.19 248 TRP A O 1
ATOM 1853 N N . LEU A 1 249 ? 12.510 6.053 -11.328 1.00 90.62 249 LEU A N 1
ATOM 1854 C CA . LEU A 1 249 ? 11.464 5.318 -12.048 1.00 90.62 249 LEU A CA 1
ATOM 1855 C C . LEU A 1 249 ? 12.040 4.488 -13.211 1.00 90.62 249 LEU A C 1
ATOM 1857 O O . LEU A 1 249 ? 11.580 3.378 -13.455 1.00 90.62 249 LEU A O 1
ATOM 1861 N N . GLU A 1 250 ? 13.060 4.997 -13.911 1.00 88.81 250 GLU A N 1
ATOM 1862 C CA . GLU A 1 250 ? 13.770 4.264 -14.974 1.00 88.81 250 GLU A CA 1
ATOM 1863 C C . GLU A 1 250 ? 14.495 3.017 -14.453 1.00 88.81 250 GLU A C 1
ATOM 1865 O O . GLU A 1 250 ? 14.660 2.040 -15.176 1.00 88.81 250 GLU A O 1
ATOM 1870 N N . ARG A 1 251 ? 14.882 3.026 -13.176 1.00 88.62 251 ARG A N 1
ATOM 1871 C CA . ARG A 1 251 ? 15.532 1.903 -12.488 1.00 88.62 251 ARG A CA 1
ATOM 1872 C C . ARG A 1 251 ? 14.525 0.964 -11.823 1.00 88.62 251 ARG A C 1
ATOM 1874 O O . ARG A 1 251 ? 14.875 0.262 -10.881 1.00 88.62 251 ARG A O 1
ATOM 1881 N N . GLU A 1 252 ? 13.275 0.996 -12.283 1.00 83.25 252 GLU A N 1
ATOM 1882 C CA . GLU A 1 252 ? 12.149 0.204 -11.774 1.00 83.25 252 GLU A CA 1
ATOM 1883 C C . GLU A 1 252 ? 11.815 0.437 -10.288 1.00 83.25 252 GLU A C 1
ATOM 1885 O O . GLU A 1 252 ? 11.111 -0.363 -9.667 1.00 83.25 252 GLU A O 1
ATOM 1890 N N . ALA A 1 253 ? 12.233 1.565 -9.697 1.00 86.38 253 ALA A N 1
ATOM 1891 C CA . ALA A 1 253 ? 11.704 1.966 -8.398 1.00 86.38 253 ALA A CA 1
ATOM 1892 C C . ALA A 1 253 ? 10.250 2.417 -8.574 1.00 86.38 253 ALA A C 1
ATOM 1894 O O . ALA A 1 253 ? 9.985 3.482 -9.127 1.00 86.38 253 ALA A O 1
ATOM 1895 N N . GLY A 1 254 ? 9.296 1.604 -8.115 1.00 87.9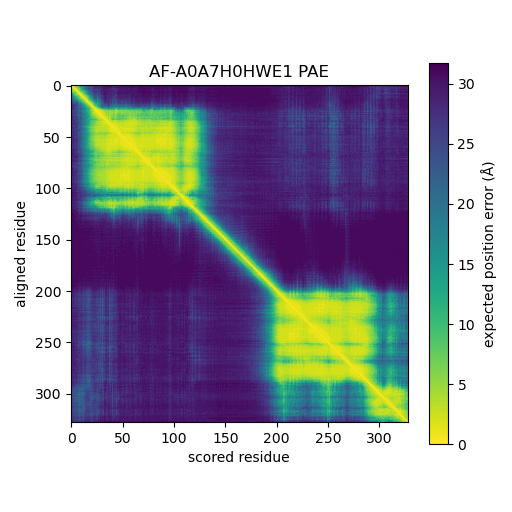4 254 GLY A N 1
ATOM 1896 C CA . GLY A 1 254 ? 7.874 1.935 -8.206 1.00 87.94 254 GLY A CA 1
ATOM 1897 C C . GLY A 1 254 ? 7.529 3.263 -7.501 1.00 87.94 254 GLY A C 1
ATOM 1898 O O . GLY A 1 254 ? 8.189 3.623 -6.522 1.00 87.94 254 GLY A O 1
ATOM 1899 N N . PRO A 1 255 ? 6.473 3.985 -7.931 1.00 88.75 255 PRO A N 1
ATOM 1900 C CA . PRO A 1 255 ? 6.095 5.281 -7.354 1.00 88.75 255 PRO A CA 1
ATOM 1901 C C . PRO A 1 255 ? 5.916 5.262 -5.828 1.00 88.75 255 PRO A C 1
ATOM 1903 O O . PRO A 1 255 ? 6.336 6.190 -5.140 1.00 88.75 255 PRO A O 1
ATOM 1906 N N . ASP A 1 256 ? 5.347 4.190 -5.276 1.00 87.69 256 ASP A N 1
ATOM 1907 C CA . ASP A 1 256 ? 5.141 4.062 -3.829 1.00 87.69 256 ASP A CA 1
ATOM 1908 C C . ASP A 1 256 ? 6.449 3.815 -3.070 1.00 87.69 256 ASP A C 1
ATOM 1910 O O . ASP A 1 256 ? 6.637 4.345 -1.977 1.00 87.69 256 ASP A O 1
ATOM 1914 N N . ALA A 1 257 ? 7.390 3.080 -3.671 1.00 89.06 257 ALA A N 1
ATOM 1915 C CA . ALA A 1 257 ? 8.716 2.867 -3.098 1.00 89.06 257 ALA A CA 1
ATOM 1916 C C . ALA A 1 257 ? 9.517 4.177 -3.053 1.00 89.06 257 ALA A C 1
ATOM 1918 O O . ALA A 1 257 ? 10.136 4.487 -2.035 1.00 89.06 257 ALA A O 1
ATOM 1919 N N . VAL A 1 258 ? 9.441 4.985 -4.120 1.00 92.31 258 VAL A N 1
ATOM 1920 C CA . VAL A 1 258 ? 10.023 6.337 -4.144 1.00 92.31 258 VAL A CA 1
ATOM 1921 C C . VAL A 1 258 ? 9.385 7.200 -3.057 1.00 92.31 258 VAL A C 1
ATOM 1923 O O . VAL A 1 258 ? 10.095 7.825 -2.273 1.00 92.31 258 VAL A O 1
ATOM 1926 N N . ARG A 1 259 ? 8.049 7.219 -2.966 1.00 91.56 259 ARG A N 1
ATOM 1927 C CA . ARG A 1 259 ? 7.327 7.998 -1.951 1.00 91.56 259 ARG A CA 1
ATOM 1928 C C . ARG A 1 259 ? 7.765 7.613 -0.542 1.00 91.56 259 ARG A C 1
ATOM 1930 O O . ARG A 1 259 ? 8.121 8.501 0.226 1.00 91.56 259 ARG A O 1
ATOM 1937 N N . LEU A 1 260 ? 7.790 6.317 -0.230 1.00 90.62 260 LEU A N 1
ATOM 1938 C CA . LEU A 1 260 ? 8.207 5.810 1.074 1.00 90.62 260 LEU A CA 1
ATOM 1939 C C . LEU A 1 260 ? 9.644 6.235 1.394 1.00 90.62 260 LEU A C 1
ATOM 1941 O O . LEU A 1 260 ? 9.876 6.817 2.448 1.00 90.62 260 LEU A O 1
ATOM 1945 N N . ALA A 1 261 ? 10.588 6.049 0.466 1.00 89.75 261 ALA A N 1
ATOM 1946 C CA . ALA A 1 261 ? 11.982 6.457 0.656 1.00 89.75 261 ALA A CA 1
ATOM 1947 C C . ALA A 1 261 ? 12.128 7.967 0.936 1.00 89.75 261 ALA A C 1
ATOM 1949 O O . ALA A 1 261 ? 12.985 8.389 1.718 1.00 89.75 261 ALA A O 1
ATOM 1950 N N . LEU A 1 262 ? 11.275 8.796 0.328 1.00 90.62 262 LEU A N 1
ATOM 1951 C CA . LEU A 1 262 ? 11.275 10.242 0.541 1.00 90.62 262 LEU A CA 1
ATOM 1952 C C . LEU A 1 262 ? 10.607 10.665 1.856 1.00 90.62 262 LEU A C 1
ATOM 1954 O O . LEU A 1 262 ? 11.050 11.659 2.434 1.00 90.62 262 LEU A O 1
ATOM 1958 N N . THR A 1 263 ? 9.625 9.920 2.372 1.00 90.56 263 THR A N 1
ATOM 1959 C CA . THR A 1 263 ? 8.843 10.290 3.570 1.00 90.56 263 THR A CA 1
ATOM 1960 C C . THR A 1 263 ? 9.239 9.552 4.854 1.00 90.56 263 THR A C 1
ATOM 1962 O O . THR A 1 263 ? 8.906 10.012 5.945 1.00 90.56 263 THR A O 1
ATOM 1965 N N . THR A 1 264 ? 9.998 8.454 4.794 1.00 90.19 264 THR A N 1
ATOM 1966 C CA . THR A 1 264 ? 10.414 7.706 5.999 1.00 90.19 264 THR A CA 1
ATOM 1967 C C . THR A 1 264 ? 11.445 8.455 6.840 1.00 90.19 264 THR A C 1
ATOM 1969 O O . THR A 1 264 ? 12.398 9.009 6.297 1.00 90.19 264 THR A O 1
ATOM 1972 N N . GLY A 1 265 ? 11.308 8.452 8.170 1.00 85.88 265 GLY A N 1
ATOM 1973 C CA . GLY A 1 265 ? 12.330 8.976 9.091 1.00 85.88 265 GLY A CA 1
ATOM 1974 C C . GLY A 1 265 ? 12.646 10.465 8.904 1.00 85.88 265 GLY A C 1
ATOM 1975 O O . GLY A 1 265 ? 13.815 10.848 8.859 1.00 85.88 265 GLY A O 1
ATOM 1976 N N . LEU A 1 266 ? 11.625 11.302 8.701 1.00 88.94 266 LEU A N 1
ATOM 1977 C CA . LEU A 1 266 ? 11.811 12.748 8.572 1.00 88.94 266 LEU A CA 1
ATOM 1978 C C . LEU A 1 266 ? 12.177 13.378 9.932 1.00 88.94 266 LEU A C 1
ATOM 1980 O O . LEU A 1 266 ? 11.504 13.097 10.925 1.00 88.94 266 LEU A O 1
ATOM 1984 N N . PRO A 1 267 ? 13.186 14.269 9.992 1.00 87.06 267 PRO A N 1
ATOM 1985 C CA . PRO A 1 267 ? 13.516 15.016 11.204 1.00 87.06 267 PRO A CA 1
ATOM 1986 C C . PRO A 1 267 ? 12.321 15.802 11.760 1.00 87.06 267 PRO A C 1
ATOM 1988 O O . PRO A 1 267 ? 11.464 16.256 11.001 1.00 87.06 267 PRO A O 1
ATOM 1991 N N . ALA A 1 268 ? 12.285 16.029 13.076 1.00 81.12 268 ALA A N 1
ATOM 1992 C CA . ALA A 1 268 ? 11.220 16.808 13.718 1.00 81.12 268 ALA A CA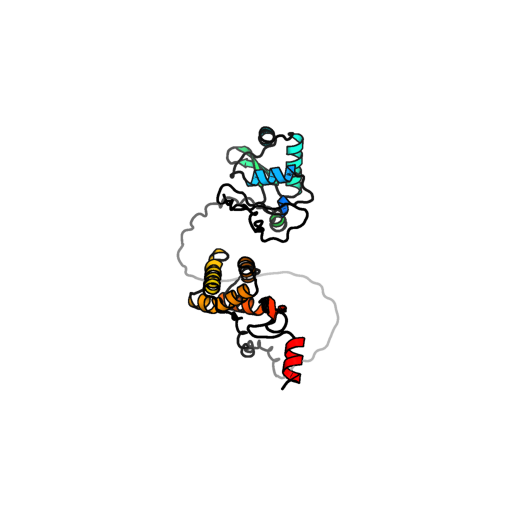 1
ATOM 1993 C C . ALA A 1 268 ? 11.158 18.257 13.190 1.00 81.12 268 ALA A C 1
ATOM 1995 O O . ALA A 1 268 ? 10.080 18.756 12.868 1.00 81.12 268 ALA A O 1
ATOM 1996 N N . ALA A 1 269 ? 12.318 18.899 13.010 1.00 84.44 269 ALA A N 1
ATOM 1997 C CA . ALA A 1 269 ? 12.438 20.234 12.428 1.00 84.44 269 ALA A CA 1
ATOM 1998 C C . ALA A 1 269 ? 12.990 20.169 10.993 1.00 84.44 269 ALA A C 1
ATOM 2000 O O . ALA A 1 269 ? 14.168 19.877 10.775 1.00 84.44 269 ALA A O 1
ATOM 2001 N N . LEU A 1 270 ? 12.149 20.484 10.004 1.00 85.81 270 LEU A N 1
ATOM 2002 C CA . LEU A 1 270 ? 12.520 20.522 8.587 1.00 85.81 270 LEU A CA 1
ATOM 2003 C C . LEU A 1 270 ? 12.767 21.966 8.135 1.00 85.81 270 LEU A C 1
ATOM 2005 O O . LEU A 1 270 ? 11.831 22.705 7.857 1.00 85.81 270 LEU A O 1
ATOM 2009 N N . ARG A 1 271 ? 14.043 22.369 8.046 1.00 85.62 271 ARG A N 1
ATOM 2010 C CA . ARG A 1 271 ? 14.432 23.710 7.554 1.00 85.62 271 ARG A CA 1
ATOM 2011 C C . ARG A 1 271 ? 14.606 23.798 6.036 1.00 85.62 271 ARG A C 1
ATOM 2013 O O . ARG A 1 271 ? 14.441 24.871 5.472 1.00 85.62 271 ARG A O 1
ATOM 2020 N N . ARG A 1 272 ? 14.995 22.700 5.376 1.00 88.69 272 ARG A N 1
ATOM 2021 C CA . ARG A 1 272 ? 15.245 22.648 3.922 1.00 88.69 272 ARG A CA 1
ATOM 2022 C C . ARG A 1 272 ? 14.663 21.365 3.315 1.00 88.69 272 ARG A C 1
ATOM 2024 O O . ARG A 1 272 ? 15.413 20.402 3.135 1.00 88.69 272 ARG A O 1
ATOM 2031 N N . PRO A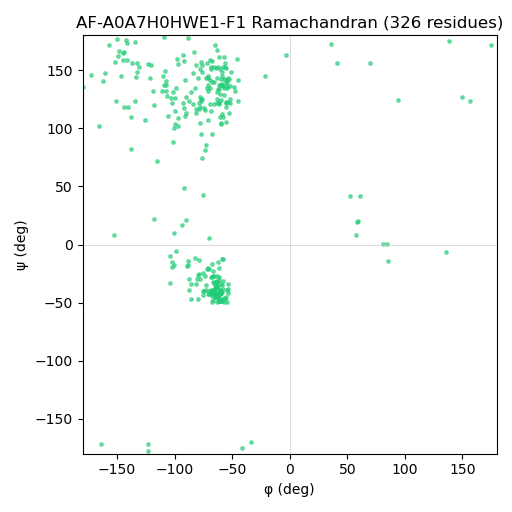 1 273 ? 13.356 21.326 3.004 1.00 89.19 273 PRO A N 1
ATOM 2032 C CA . PRO A 1 273 ? 12.707 20.118 2.497 1.00 89.19 273 PRO A CA 1
ATOM 2033 C C . PRO A 1 273 ? 13.312 19.665 1.161 1.00 89.19 273 PRO A C 1
ATOM 2035 O O . PRO A 1 273 ? 13.746 18.521 1.047 1.00 89.19 273 PRO A O 1
ATOM 2038 N N . ALA A 1 274 ? 13.475 20.564 0.185 1.00 89.75 274 ALA A N 1
ATOM 2039 C CA . ALA A 1 274 ? 14.047 20.207 -1.116 1.00 89.75 274 ALA A CA 1
ATOM 2040 C C . ALA A 1 274 ? 15.509 19.736 -1.040 1.00 89.75 274 ALA A C 1
ATOM 2042 O O . ALA A 1 274 ? 15.923 18.876 -1.816 1.00 89.75 274 ALA A O 1
ATOM 2043 N N . GLY A 1 275 ? 16.292 20.269 -0.096 1.00 89.25 275 GLY A N 1
ATOM 2044 C CA . GLY A 1 275 ? 17.670 19.830 0.137 1.00 89.25 275 GLY A CA 1
ATOM 2045 C C . GLY A 1 275 ? 17.740 18.403 0.683 1.00 89.25 275 GLY A C 1
ATOM 2046 O O . GLY A 1 275 ? 18.556 17.608 0.220 1.00 89.25 275 GLY A O 1
ATOM 2047 N N . LEU A 1 276 ? 16.845 18.058 1.613 1.00 91.00 276 LEU A N 1
ATOM 2048 C CA . LEU A 1 276 ? 16.736 16.699 2.142 1.00 91.00 276 LEU A CA 1
ATOM 2049 C C . LEU A 1 276 ? 16.312 15.708 1.052 1.00 91.00 276 LEU A C 1
ATOM 2051 O O . LEU A 1 276 ? 16.915 14.645 0.926 1.00 91.00 276 LEU A O 1
ATOM 2055 N N . LEU A 1 277 ? 15.308 16.067 0.246 1.00 92.38 277 LEU A N 1
ATOM 2056 C CA . LEU A 1 277 ? 14.848 15.225 -0.860 1.00 92.38 277 LEU A CA 1
ATOM 2057 C C . LEU A 1 277 ? 15.944 15.037 -1.911 1.00 92.38 277 LEU A C 1
ATOM 2059 O O . LEU A 1 277 ? 16.175 13.913 -2.341 1.00 92.38 277 LEU A O 1
ATOM 2063 N N . ALA A 1 278 ? 16.669 16.102 -2.268 1.00 91.25 278 ALA A N 1
ATOM 2064 C CA . ALA A 1 278 ? 17.814 16.014 -3.172 1.00 91.25 278 ALA A CA 1
ATOM 2065 C C . ALA A 1 278 ? 18.877 15.041 -2.645 1.00 91.25 278 ALA A C 1
ATOM 2067 O O . ALA A 1 278 ? 19.356 14.188 -3.386 1.00 91.25 278 ALA A O 1
ATOM 2068 N N . HIS A 1 279 ? 19.208 15.140 -1.355 1.00 90.94 279 HIS A N 1
ATOM 2069 C CA . HIS A 1 279 ? 20.168 14.243 -0.725 1.00 90.94 279 HIS A CA 1
ATOM 2070 C C . HIS A 1 279 ? 19.687 12.789 -0.748 1.00 90.94 279 HIS A C 1
ATOM 2072 O O . HIS A 1 279 ? 20.445 11.903 -1.123 1.00 90.94 279 HIS A O 1
ATOM 2078 N N . ARG A 1 280 ? 18.420 12.526 -0.409 1.00 91.62 280 ARG A N 1
ATOM 2079 C CA . ARG A 1 280 ? 17.863 11.164 -0.446 1.00 91.62 280 ARG A CA 1
ATOM 2080 C C . ARG A 1 280 ? 17.841 10.588 -1.855 1.00 91.62 280 ARG A C 1
ATOM 2082 O O . ARG A 1 280 ? 18.240 9.445 -2.035 1.00 91.62 280 ARG A O 1
ATOM 2089 N N . LEU A 1 281 ? 17.443 11.383 -2.846 1.00 92.81 281 LEU A N 1
ATOM 2090 C CA . LEU A 1 281 ? 17.427 10.962 -4.247 1.00 92.81 281 LEU A CA 1
ATOM 2091 C C . LEU A 1 281 ? 18.826 10.657 -4.783 1.00 92.81 281 LEU A C 1
ATOM 2093 O O . LEU A 1 281 ? 18.948 9.789 -5.639 1.00 92.81 281 LEU A O 1
ATOM 2097 N N . ALA A 1 282 ? 19.863 11.333 -4.286 1.00 90.25 282 ALA A N 1
ATOM 2098 C CA . ALA A 1 282 ? 21.247 11.053 -4.659 1.00 90.25 282 ALA A CA 1
ATOM 2099 C C . ALA A 1 282 ? 21.822 9.832 -3.916 1.00 90.25 282 ALA A C 1
ATOM 2101 O O . ALA A 1 282 ? 22.424 8.964 -4.538 1.00 90.25 282 ALA A O 1
ATOM 2102 N N . THR A 1 283 ? 21.623 9.745 -2.598 1.00 90.31 283 THR A N 1
ATOM 2103 C CA . THR A 1 283 ? 22.274 8.737 -1.741 1.00 90.31 283 THR A CA 1
ATOM 2104 C C . THR A 1 283 ? 21.577 7.377 -1.771 1.00 90.31 283 THR A C 1
ATOM 2106 O O . THR A 1 283 ? 22.236 6.350 -1.648 1.00 90.31 283 THR A O 1
ATOM 2109 N N . LEU A 1 284 ? 20.249 7.351 -1.912 1.00 89.38 284 LEU A N 1
ATOM 2110 C CA . LEU A 1 284 ? 19.445 6.123 -1.848 1.00 89.38 284 LEU A CA 1
ATOM 2111 C C . LEU A 1 284 ? 19.053 5.595 -3.236 1.00 89.38 284 LEU A C 1
ATOM 2113 O O . LEU A 1 284 ? 18.210 4.705 -3.330 1.00 89.38 284 LEU A O 1
ATOM 2117 N N . ALA A 1 285 ? 19.622 6.155 -4.309 1.00 87.00 285 ALA A N 1
ATOM 2118 C CA . ALA A 1 285 ? 19.281 5.753 -5.666 1.00 87.00 285 ALA A CA 1
ATOM 2119 C C . ALA A 1 285 ? 19.606 4.268 -5.895 1.00 87.00 285 ALA A C 1
ATOM 2121 O O . ALA A 1 285 ? 20.742 3.852 -5.644 1.00 87.00 285 ALA A O 1
ATOM 2122 N N . PRO A 1 286 ? 18.659 3.466 -6.416 1.00 85.75 286 PRO A N 1
ATOM 2123 C CA . PRO A 1 286 ? 18.953 2.089 -6.786 1.00 85.75 286 PRO A CA 1
ATOM 2124 C C . PRO A 1 286 ? 20.021 2.044 -7.892 1.00 85.75 286 PRO A C 1
ATOM 2126 O O . PRO A 1 286 ? 20.151 2.995 -8.677 1.00 85.75 286 PRO A O 1
ATOM 2129 N N . PRO A 1 287 ? 20.810 0.960 -7.985 1.00 84.19 287 PRO A N 1
ATOM 2130 C CA . PRO A 1 287 ? 21.769 0.790 -9.072 1.00 84.19 287 PRO A CA 1
ATOM 2131 C C . PRO A 1 287 ? 21.049 0.761 -10.432 1.00 84.19 287 PRO A C 1
ATOM 2133 O O . PRO A 1 287 ? 19.881 0.372 -10.502 1.00 84.19 287 PRO A O 1
ATOM 2136 N N . P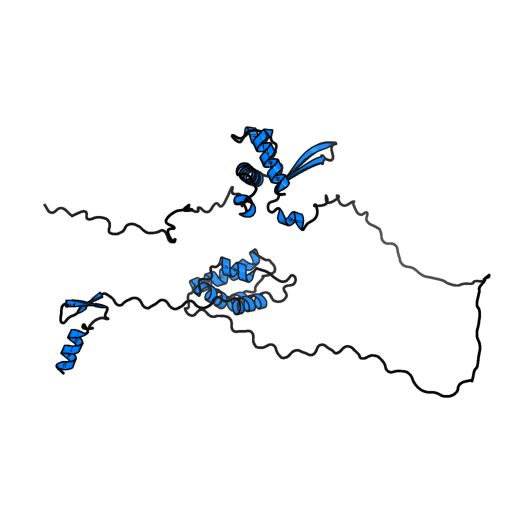RO A 1 288 ? 21.706 1.201 -11.521 1.00 80.06 288 PRO A N 1
ATOM 2137 C CA . PRO A 1 288 ? 21.102 1.149 -12.844 1.00 80.06 288 PRO A CA 1
ATOM 2138 C C . PRO A 1 288 ? 20.895 -0.308 -13.264 1.00 80.06 288 PRO A C 1
ATOM 2140 O O . PRO A 1 288 ? 21.755 -1.159 -13.026 1.00 80.06 288 PRO A O 1
ATOM 2143 N N . LEU A 1 289 ? 19.760 -0.589 -13.900 1.00 74.56 289 LEU A N 1
ATOM 2144 C CA . LEU A 1 289 ? 19.512 -1.903 -14.476 1.00 74.56 289 LEU A CA 1
ATOM 2145 C C . LEU A 1 289 ? 20.402 -2.107 -15.709 1.00 74.56 289 LEU A C 1
ATOM 2147 O O . LEU A 1 289 ? 20.673 -1.147 -16.439 1.00 74.56 289 LEU A O 1
ATOM 2151 N N . PRO A 1 290 ? 20.874 -3.339 -15.959 1.00 74.50 290 PRO A N 1
ATOM 2152 C CA . PRO A 1 290 ? 21.600 -3.637 -17.181 1.00 74.50 290 PRO A CA 1
ATOM 2153 C C . PRO A 1 290 ? 20.699 -3.352 -18.385 1.00 74.50 290 PRO A C 1
ATOM 2155 O O . PRO A 1 290 ? 19.516 -3.697 -18.379 1.00 74.50 290 PRO A O 1
ATOM 2158 N N . ALA A 1 291 ? 21.265 -2.725 -19.418 1.00 71.62 291 ALA A N 1
ATOM 2159 C CA . ALA A 1 291 ? 20.535 -2.466 -20.651 1.00 71.62 291 ALA A CA 1
ATOM 2160 C C . ALA A 1 291 ? 19.950 -3.783 -21.199 1.00 71.62 291 ALA A C 1
ATOM 2162 O O . ALA A 1 291 ? 20.630 -4.817 -21.148 1.00 71.62 291 ALA A O 1
ATOM 2163 N N . PRO A 1 292 ? 18.710 -3.772 -21.721 1.00 68.38 292 PRO A N 1
ATOM 2164 C CA . PRO A 1 292 ? 18.133 -4.963 -22.317 1.00 68.38 292 PRO A CA 1
ATOM 2165 C C . PRO A 1 292 ? 19.045 -5.446 -23.445 1.00 68.38 292 PRO A C 1
ATOM 2167 O O . PRO A 1 292 ? 19.516 -4.652 -24.263 1.00 68.38 292 PRO A O 1
ATOM 2170 N N . ALA A 1 293 ? 19.309 -6.755 -23.478 1.00 73.19 293 ALA A N 1
ATOM 2171 C CA . ALA A 1 293 ? 20.075 -7.344 -24.565 1.00 73.19 293 ALA A CA 1
ATOM 2172 C C . ALA A 1 293 ? 19.400 -6.997 -25.905 1.00 73.19 293 ALA A C 1
ATOM 2174 O O . ALA A 1 293 ? 18.165 -7.034 -25.985 1.00 73.19 293 ALA A O 1
ATOM 2175 N N . PRO A 1 294 ? 20.174 -6.662 -26.955 1.00 77.44 294 PRO A N 1
ATOM 2176 C CA . PRO A 1 294 ? 19.597 -6.387 -28.260 1.00 77.44 294 PRO A CA 1
ATOM 2177 C C . PRO A 1 294 ? 18.747 -7.587 -28.703 1.00 77.44 294 PRO A C 1
ATOM 2179 O O . PRO A 1 294 ? 19.128 -8.737 -28.442 1.00 77.44 294 PRO A O 1
ATOM 2182 N N . PRO A 1 295 ? 17.591 -7.350 -29.350 1.00 78.62 295 PRO A N 1
ATOM 2183 C CA . PRO A 1 295 ? 16.745 -8.439 -29.804 1.00 78.62 295 PRO A CA 1
ATOM 2184 C C . PRO A 1 295 ? 17.549 -9.359 -30.734 1.00 78.62 295 PRO A C 1
ATOM 2186 O O . PRO A 1 295 ? 18.374 -8.874 -31.517 1.00 78.62 295 PRO A O 1
ATOM 2189 N N . PRO A 1 296 ? 17.337 -10.686 -30.669 1.00 82.06 296 PRO A N 1
ATOM 2190 C CA . PRO A 1 296 ? 18.010 -11.596 -31.579 1.00 82.06 296 PRO A CA 1
ATOM 2191 C C . PRO A 1 296 ? 17.662 -11.218 -33.020 1.00 82.06 296 PRO A C 1
ATOM 2193 O O . PRO A 1 296 ? 16.504 -10.933 -33.330 1.00 82.06 296 PRO A O 1
ATOM 2196 N N . LEU A 1 297 ? 18.666 -11.246 -33.900 1.00 87.38 297 LEU A N 1
ATOM 2197 C CA . LEU A 1 297 ? 18.463 -11.006 -35.327 1.00 87.38 297 LEU A CA 1
ATOM 2198 C C . LEU A 1 297 ? 17.368 -11.940 -35.876 1.00 87.38 297 LEU A C 1
ATOM 2200 O O . LEU A 1 297 ? 17.295 -13.105 -35.453 1.00 87.38 297 LEU A O 1
ATOM 2204 N N . PRO A 1 298 ? 16.526 -11.457 -36.810 1.00 87.31 298 PRO A N 1
ATOM 2205 C CA . PRO A 1 298 ? 15.458 -12.260 -37.388 1.00 87.31 298 PRO A CA 1
ATOM 2206 C C . PRO A 1 298 ? 16.026 -13.507 -38.074 1.00 87.31 298 PRO A C 1
ATOM 2208 O O . PRO A 1 298 ? 17.114 -13.478 -38.651 1.00 87.31 298 PRO A O 1
ATOM 2211 N N . MET A 1 299 ? 15.280 -14.611 -38.008 1.00 89.94 299 MET A N 1
ATOM 2212 C CA . MET A 1 299 ? 15.612 -15.822 -38.754 1.00 89.94 299 MET A CA 1
ATOM 2213 C C . MET A 1 299 ? 15.228 -15.624 -40.222 1.00 89.94 299 MET A C 1
ATOM 2215 O O . MET A 1 299 ? 14.089 -15.272 -40.521 1.00 89.94 299 MET A O 1
ATOM 2219 N N . ARG A 1 300 ? 16.186 -15.823 -41.124 1.00 87.00 300 ARG A N 1
ATOM 2220 C CA . ARG A 1 300 ? 16.043 -15.662 -42.575 1.00 87.00 300 ARG A CA 1
ATOM 2221 C C . ARG A 1 300 ? 16.737 -16.817 -43.288 1.00 87.00 300 ARG A C 1
ATOM 2223 O O . ARG A 1 300 ? 17.655 -17.417 -42.731 1.00 87.00 300 ARG A O 1
ATOM 2230 N N . ASN A 1 301 ? 16.320 -17.118 -44.509 1.00 90.06 301 ASN A N 1
ATOM 2231 C CA . ASN A 1 301 ? 17.020 -18.093 -45.339 1.00 90.06 301 ASN A CA 1
ATOM 2232 C C . ASN A 1 301 ? 18.248 -17.446 -45.983 1.00 90.06 301 ASN A C 1
ATOM 2234 O O . ASN A 1 301 ? 18.232 -16.272 -46.335 1.00 90.06 301 ASN A O 1
ATOM 2238 N N . CYS A 1 302 ? 19.325 -18.214 -46.109 1.00 88.88 302 CYS A N 1
ATOM 2239 C CA . CYS A 1 302 ? 20.530 -17.786 -46.805 1.00 88.88 302 CYS A CA 1
ATOM 2240 C C . CYS A 1 302 ? 20.342 -17.856 -48.329 1.00 88.88 302 CYS A C 1
ATOM 2242 O O . CYS A 1 302 ? 20.149 -18.951 -48.853 1.00 88.88 302 CYS A O 1
ATOM 2244 N N . ASP A 1 303 ? 20.575 -16.746 -49.036 1.00 83.88 303 ASP A N 1
ATOM 2245 C CA . ASP A 1 303 ? 20.4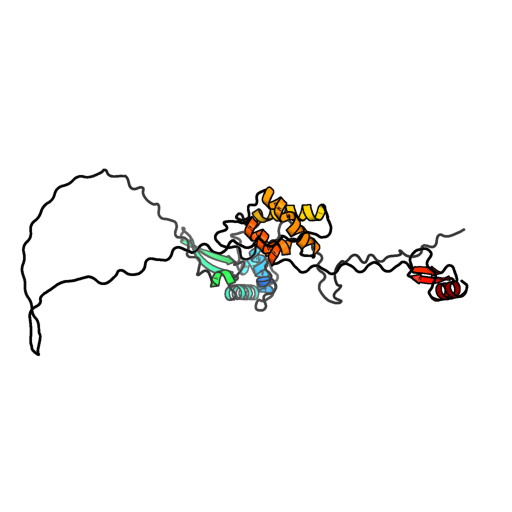34 -16.627 -50.505 1.00 83.88 303 ASP A CA 1
ATOM 2246 C C . ASP A 1 303 ? 21.304 -17.596 -51.333 1.00 83.88 303 ASP A C 1
ATOM 2248 O O . ASP A 1 303 ? 21.151 -17.706 -52.544 1.00 83.88 303 ASP A O 1
ATOM 2252 N N . GLY A 1 304 ? 22.282 -18.262 -50.710 1.00 84.75 304 GLY A N 1
ATOM 2253 C CA . GLY A 1 304 ? 23.162 -19.223 -51.383 1.00 84.75 304 GLY A CA 1
ATOM 2254 C C . GLY A 1 304 ? 22.834 -20.699 -51.147 1.00 84.75 304 GLY A C 1
ATOM 2255 O O . GLY A 1 304 ? 23.327 -21.541 -51.890 1.00 84.75 304 GLY A O 1
ATOM 2256 N N . CYS A 1 305 ? 22.083 -21.042 -50.095 1.00 89.38 305 CYS A N 1
ATOM 2257 C CA . CYS A 1 305 ? 21.878 -22.447 -49.707 1.00 89.38 305 CYS A CA 1
ATOM 2258 C C . CYS A 1 305 ? 20.558 -22.731 -48.976 1.00 89.38 305 CYS A C 1
ATOM 2260 O O . CYS A 1 305 ? 20.400 -23.823 -48.434 1.00 89.38 305 CYS A O 1
ATOM 2262 N N . GLU A 1 306 ? 19.650 -21.753 -48.893 1.00 85.12 306 GLU A N 1
ATOM 2263 C CA . GLU A 1 306 ? 18.341 -21.835 -48.222 1.00 85.12 306 GLU A CA 1
ATOM 2264 C C . GLU A 1 306 ? 18.381 -22.209 -46.727 1.00 85.12 306 GLU A C 1
ATOM 2266 O O . GLU A 1 306 ? 17.351 -22.412 -46.088 1.00 85.12 306 GLU A O 1
ATOM 2271 N N . ARG A 1 307 ? 19.567 -22.271 -46.107 1.00 88.88 307 ARG A N 1
ATOM 2272 C CA . ARG A 1 307 ? 19.700 -22.582 -44.679 1.00 88.88 307 ARG A CA 1
ATOM 2273 C C . ARG A 1 307 ? 19.205 -21.411 -43.830 1.00 88.88 307 ARG A C 1
ATOM 2275 O O . ARG A 1 307 ? 19.649 -20.280 -44.027 1.00 88.88 307 ARG A O 1
ATOM 2282 N N . GLY A 1 308 ? 18.364 -21.704 -42.838 1.00 88.69 308 GLY A N 1
ATOM 2283 C CA . GLY A 1 308 ? 17.921 -20.729 -41.842 1.00 88.69 308 GLY A CA 1
ATOM 2284 C C . GLY A 1 308 ? 19.087 -20.200 -40.999 1.00 88.69 308 GLY A C 1
ATOM 2285 O O . GLY A 1 308 ? 19.787 -20.963 -40.331 1.00 88.69 308 GLY A O 1
ATOM 2286 N N . ILE A 1 309 ? 19.293 -18.887 -41.023 1.00 89.12 309 ILE A N 1
ATOM 2287 C CA . ILE A 1 309 ? 20.331 -18.154 -40.292 1.00 89.12 309 ILE A CA 1
ATOM 2288 C C . ILE A 1 309 ? 19.727 -16.957 -39.557 1.00 89.12 309 ILE A C 1
ATOM 2290 O O . ILE A 1 309 ? 18.711 -16.406 -39.968 1.00 89.12 309 ILE A O 1
ATOM 2294 N N . ARG A 1 310 ? 20.354 -16.539 -38.453 1.00 87.62 310 ARG A N 1
ATOM 2295 C CA . ARG A 1 310 ? 20.034 -15.271 -37.779 1.00 87.62 310 ARG A CA 1
ATOM 2296 C C . ARG A 1 310 ? 21.024 -14.212 -38.242 1.00 87.62 310 ARG A C 1
ATOM 2298 O O . ARG A 1 310 ? 22.169 -14.231 -37.797 1.00 87.62 310 ARG A O 1
ATOM 2305 N N . ALA A 1 311 ? 20.603 -13.346 -39.157 1.00 85.38 311 ALA A N 1
ATOM 2306 C CA . ALA A 1 311 ? 21.472 -12.363 -39.799 1.00 85.38 311 ALA A CA 1
ATOM 2307 C C . ALA A 1 311 ? 20.677 -11.108 -40.226 1.00 85.38 311 ALA A C 1
ATOM 2309 O O . ALA A 1 311 ? 19.453 -11.199 -40.387 1.00 85.38 311 ALA A O 1
ATOM 2310 N N . PRO A 1 312 ? 21.330 -9.938 -40.387 1.00 81.75 312 PRO A N 1
ATOM 2311 C CA . PRO A 1 312 ? 20.718 -8.785 -41.043 1.00 81.75 312 PRO A CA 1
ATOM 2312 C C . PRO A 1 312 ? 20.438 -9.076 -42.529 1.00 81.75 312 PRO A C 1
ATOM 2314 O O . PRO A 1 312 ? 20.810 -10.119 -43.069 1.00 81.75 312 PRO A O 1
ATOM 2317 N N . GLU A 1 313 ? 19.726 -8.168 -43.188 1.00 79.94 313 GLU A N 1
ATOM 2318 C CA . GLU A 1 313 ? 19.331 -8.333 -44.588 1.00 79.94 313 GLU A CA 1
ATOM 2319 C C . GLU A 1 313 ? 20.548 -8.410 -45.528 1.00 79.94 313 GLU A C 1
ATOM 2321 O O . GLU A 1 313 ? 21.489 -7.629 -45.401 1.00 79.94 313 GLU A O 1
ATOM 2326 N N . GLY A 1 314 ? 20.538 -9.384 -46.446 1.00 77.31 314 GLY A N 1
ATOM 2327 C CA . GLY A 1 314 ? 21.611 -9.616 -47.422 1.00 77.31 314 GLY A CA 1
ATOM 2328 C C . GLY A 1 314 ? 22.826 -10.398 -46.906 1.00 77.31 314 GLY A C 1
ATOM 2329 O O . GLY A 1 314 ? 23.768 -10.640 -47.665 1.00 77.31 314 GLY A O 1
ATOM 2330 N N . GLU A 1 315 ? 22.845 -10.826 -45.638 1.00 81.50 315 GLU A N 1
ATOM 2331 C CA . GLU A 1 315 ? 23.942 -11.644 -45.118 1.00 81.50 315 GLU A CA 1
ATOM 2332 C C . GLU A 1 315 ? 23.788 -13.133 -45.454 1.00 81.50 315 GLU A C 1
ATOM 2334 O O . GLU A 1 315 ? 22.747 -13.753 -45.248 1.00 81.50 315 GLU A O 1
ATOM 2339 N N . ARG A 1 316 ? 24.888 -13.746 -45.907 1.00 85.81 316 ARG A N 1
ATOM 2340 C CA . ARG A 1 316 ? 24.962 -15.183 -46.201 1.00 85.81 316 ARG A CA 1
ATOM 2341 C C . ARG A 1 316 ? 25.444 -15.993 -44.995 1.00 85.81 316 ARG A C 1
ATOM 2343 O O . ARG A 1 316 ? 26.134 -15.496 -44.099 1.00 85.81 316 ARG A O 1
ATOM 2350 N N . CYS A 1 317 ? 25.131 -17.289 -44.981 1.00 88.06 317 CYS A N 1
ATOM 2351 C CA . CYS A 1 317 ? 25.610 -18.199 -43.940 1.00 88.06 317 CYS A CA 1
ATOM 2352 C C . CYS A 1 317 ? 27.150 -18.286 -43.928 1.00 88.06 317 CYS A C 1
ATOM 2354 O O . CYS A 1 317 ? 27.810 -17.923 -44.902 1.00 88.06 317 CYS A O 1
ATOM 2356 N N . ARG A 1 318 ? 27.737 -18.755 -42.817 1.00 85.56 318 ARG A N 1
ATOM 2357 C CA . ARG A 1 318 ? 29.202 -18.874 -42.664 1.00 85.56 318 ARG A CA 1
ATOM 2358 C C . ARG A 1 318 ? 29.840 -19.667 -43.811 1.00 85.56 318 ARG A C 1
ATOM 2360 O O . ARG A 1 318 ? 30.864 -19.238 -44.330 1.00 85.56 318 ARG A O 1
ATOM 2367 N N . ASP A 1 319 ? 29.202 -20.755 -44.233 1.00 85.12 319 ASP A N 1
ATOM 2368 C CA . ASP A 1 319 ? 29.706 -21.619 -45.303 1.00 85.12 319 ASP A CA 1
ATOM 2369 C C . ASP A 1 319 ? 29.696 -20.884 -46.653 1.00 85.12 319 ASP A C 1
ATOM 2371 O O . ASP A 1 319 ? 30.721 -20.819 -47.325 1.00 85.12 319 ASP A O 1
ATOM 2375 N N . CYS A 1 320 ? 28.584 -20.224 -47.002 1.00 85.19 320 CYS A N 1
ATOM 2376 C CA . CYS A 1 320 ? 28.465 -19.433 -48.232 1.00 85.19 320 CYS A CA 1
ATOM 2377 C C . CYS A 1 320 ? 29.372 -18.190 -48.249 1.00 85.19 320 CYS A C 1
ATOM 2379 O O . CYS A 1 320 ? 29.837 -17.781 -49.314 1.00 85.19 320 CYS A O 1
ATOM 2381 N N . ARG A 1 321 ? 29.633 -17.573 -47.086 1.00 84.25 321 ARG A N 1
ATOM 2382 C CA . ARG A 1 321 ? 30.631 -16.498 -46.953 1.00 84.25 321 ARG A CA 1
ATOM 2383 C C . ARG A 1 321 ? 32.046 -17.031 -47.166 1.00 84.25 321 ARG A C 1
ATOM 2385 O O . ARG A 1 321 ? 32.824 -16.406 -47.877 1.00 84.25 321 ARG A O 1
ATOM 2392 N N . GLY A 1 322 ? 32.355 -18.201 -46.607 1.00 81.62 322 GLY A N 1
ATOM 2393 C CA . GLY A 1 322 ? 33.642 -18.871 -46.788 1.00 81.62 322 GLY A CA 1
ATOM 2394 C C . GLY A 1 322 ? 33.905 -19.302 -48.233 1.00 81.62 322 GLY A C 1
ATOM 2395 O O . GLY A 1 322 ? 35.034 -19.188 -48.699 1.00 81.62 322 GLY A O 1
ATOM 2396 N N . THR A 1 323 ? 32.883 -19.747 -48.971 1.00 74.06 323 THR A N 1
ATOM 2397 C CA . THR A 1 323 ? 33.020 -20.091 -50.398 1.00 74.06 323 THR A CA 1
ATOM 2398 C C . THR A 1 323 ? 33.178 -18.859 -51.283 1.00 74.06 323 THR A C 1
ATOM 2400 O O . THR A 1 323 ? 33.989 -18.888 -52.199 1.00 74.06 323 THR A O 1
ATOM 2403 N N . ALA A 1 324 ? 32.455 -17.769 -50.998 1.00 65.38 324 ALA A N 1
ATOM 2404 C CA . ALA A 1 324 ? 32.595 -16.515 -51.741 1.00 65.38 324 ALA A CA 1
ATOM 2405 C C . ALA A 1 324 ? 33.973 -15.868 -51.520 1.00 65.38 324 ALA A C 1
ATOM 2407 O O . ALA A 1 324 ? 34.588 -15.411 -52.473 1.00 65.38 324 ALA A O 1
ATOM 2408 N N . ALA A 1 325 ? 34.494 -15.905 -50.288 1.00 63.81 325 ALA A N 1
ATOM 2409 C CA . ALA A 1 325 ? 35.827 -15.395 -49.959 1.00 63.81 325 ALA A CA 1
ATOM 2410 C C . ALA A 1 325 ? 36.980 -16.250 -50.516 1.00 63.81 325 ALA A C 1
ATOM 2412 O O . ALA A 1 325 ? 38.098 -15.767 -50.614 1.00 63.81 325 ALA A O 1
ATOM 2413 N N . ARG A 1 326 ? 36.728 -17.521 -50.856 1.00 59.69 326 ARG A N 1
ATOM 2414 C CA . ARG A 1 326 ? 37.700 -18.408 -51.522 1.00 59.69 326 ARG A CA 1
ATOM 2415 C C . ARG A 1 326 ? 37.669 -18.311 -53.050 1.00 59.69 326 ARG A C 1
ATOM 2417 O O . ARG A 1 326 ? 38.555 -18.859 -53.693 1.00 59.69 326 ARG A O 1
ATOM 2424 N N . ALA A 1 327 ? 36.627 -17.698 -53.608 1.00 56.31 327 ALA A N 1
ATOM 2425 C CA . ALA A 1 327 ? 36.434 -17.526 -55.046 1.00 56.31 327 ALA A CA 1
ATOM 2426 C C . ALA A 1 327 ? 36.853 -16.130 -55.554 1.00 56.31 327 ALA A C 1
ATOM 2428 O O . ALA A 1 327 ? 36.816 -15.905 -56.762 1.00 56.31 327 ALA A O 1
ATOM 2429 N N . ALA A 1 328 ? 37.218 -15.219 -54.646 1.00 50.72 328 ALA A N 1
ATOM 2430 C CA . ALA A 1 328 ? 37.802 -13.905 -54.919 1.00 50.72 328 ALA A CA 1
ATOM 2431 C C . ALA A 1 328 ? 39.321 -13.953 -54.715 1.00 50.72 328 ALA A C 1
ATOM 2433 O O . ALA A 1 328 ? 40.024 -13.230 -55.453 1.00 50.72 328 ALA A O 1
#

Foldseek 3Di:
DDDPDPDDDPDDPPPDPDDPPVDDDDDDDDDDPDQDFDADCCLVVPPQADPLLSVLLRVVRSDDPPDDDDLVVVVVPDVDDSVVSVVSQVSCVVLQQKDWDWDQDPVRDTDIDMDGDSDRVVPVVDPDPDPPDPDDDDDDDDDDDDDDDDDDDDDDDDDDDDDDDDDDDDDDDDDDDDDDDDDDDDDDDDPPDDDPPDDQDDQDAAPDDDVVLLVLLLVLLVCLCVVPVLSDDDPVLSVRCSRLSSNLVQQVCDSVNLSCLLPPPDDPDDPDSSVSNRNSSRPVRDDHDPDPDPPFADFDAAPPHRDTDRDPPPDHDPVVVVVVVVVD

Sequence (328 aa):
MDTPQISAPSRAPSRVPGRVTAFGVVHVHAIHTERFTIVGNHLAQHGELSLTAIGLAVHIQSLPDGAKVGIKTLSARFPESEARIAAALRELETHSYLRRFKERIPGGAVVTRTISYARPETVHESGPPQPVRPAEPIEPVAPGPVPSPVDPEPEPEPVPVPAPVESGPLPVPVPAAADPAPAPPPEPEAPRAGPPSAPPAPLPEPVAYDPDRLRVASGLLCALRRDDARLLLSEHEVRRLTPAVAAWLEREAGPDAVRLALTTGLPAALRRPAGLLAHRLATLAPPPLPAPAPPPLPMRNCDGCERGIRAPEGERCRDCRGTAARAA

Secondary structure (DSSP, 8-state):
---------S-------S---SSS---------SS-----HHHHT-SSS-HHHHHHHHHHHTSPTT----HHHHHTTSSS-HHHHHHHHHHHHHTTSEEEEEEE-TTS-EEEEEEEPS-SHHHHHS------PPPPP-PPPPPPPP----------------------------------PPPPPPPPPP---PPP--PPPPPP--SS--HHHHHHHHHHHHHHHHH-TT----HHHHHHHHHHHHHHHHTT--HHHHHHHHHTT--SS-S-HHHHHHHHHHHSPPPPPPPPPPPPPPEEE-TTT--EEE-STTPPPHHHHHHHHH--

Nearest PDB structures (foldseek):
  3r0a-assembly1_A  TM=7.047E-01  e=1.466E-02  Methanosarcina mazei
  2v79-assembly1_B  TM=6.752E-01  e=7.121E-02  Bacillus subtilis
  5x11-assembly4_G  TM=4.634E-01  e=4.641E+00  Bacillus spizizenii str. W23

Radius of gyration: 40.89 Å; Cα contacts (8 Å, |Δi|>4): 224; chains: 1; bounding box: 83×80×129 Å

Mean predicted aligned error: 22.6 Å

pLDDT: mean 74.84, std 19.64, range [31.81, 96.06]